Protein AF-A0AA35VDR8-F1 (afdb_monomer_lite)

pLDDT: mean 70.96, std 16.61, range [36.47, 96.12]

Radius of gyration: 23.83 Å; chains: 1; bounding box: 68×48×79 Å

Foldseek 3Di:
DQQADEDAPVVCVPADQNYKYKWAFADWDFDDDPNDGQWIWTWIAGLVRDIDIDIDGPVCCVPPVVPDDHLDMDIGGPDDDDDDPDQFDFDKAKFKFQDKDAWADPDPDQQAIWIWTWGQDLVRDIDIDIDGHPVRVVVNVVCVVCVLCNTDMDIDGRDGDDDDPPDPPDPPVRPHLPVVDDPPPRDPDSPVHPCSCVVVPPAFKDFDWDQDPCCVVVVPPRTHGPDIDRPPVVRVVVVVVSVVVVVVVVVVVPDDPDDDD

InterPro domains:
  IPR003871 Replication protein A 70 kDa DNA-binding subunit B/D, first OB fold domain [PF02721] (9-78)
  IPR012340 Nucleic acid-binding, OB-fold [G3DSA:2.40.50.140] (6-101)
  IPR012340 Nucleic acid-binding, OB-fold [SSF50249] (7-91)

Structure (mmCIF, N/CA/C/O backbone):
data_AF-A0AA35VDR8-F1
#
_entry.id   AF-A0AA35VDR8-F1
#
loop_
_atom_site.group_PDB
_atom_site.id
_atom_site.type_symbol
_atom_site.label_atom_id
_atom_site.label_alt_id
_atom_site.label_comp_id
_atom_site.label_asym_id
_atom_site.label_entity_id
_atom_site.label_seq_id
_atom_site.pdbx_PDB_ins_code
_atom_site.Cartn_x
_atom_site.Cartn_y
_atom_site.Cartn_z
_atom_site.occupancy
_atom_site.B_iso_or_equiv
_atom_site.auth_seq_id
_atom_site.auth_comp_id
_atom_site.auth_asym_id
_atom_site.auth_atom_id
_atom_site.pdbx_PDB_model_num
ATOM 1 N N . MET A 1 1 ? -13.193 -6.979 32.573 1.00 48.09 1 MET A N 1
ATOM 2 C CA . MET A 1 1 ? -14.158 -6.451 31.585 1.00 48.09 1 MET A CA 1
ATOM 3 C C . MET A 1 1 ? -14.799 -7.669 30.947 1.00 48.09 1 MET A C 1
ATOM 5 O O . MET A 1 1 ? -14.047 -8.512 30.483 1.00 48.09 1 MET A O 1
ATOM 9 N N . ASN A 1 2 ? -16.119 -7.844 31.037 1.00 50.97 2 ASN A N 1
ATOM 10 C CA . ASN A 1 2 ? -16.783 -8.968 30.372 1.00 50.97 2 ASN A CA 1
ATOM 11 C C . ASN A 1 2 ? -16.904 -8.573 28.897 1.00 50.97 2 ASN A C 1
ATOM 13 O O . ASN A 1 2 ? -17.804 -7.825 28.525 1.00 50.97 2 ASN A O 1
ATOM 17 N N . ILE A 1 3 ? -15.878 -8.901 28.117 1.00 57.50 3 ILE A N 1
ATOM 18 C CA . ILE A 1 3 ? -15.833 -8.599 26.690 1.00 57.50 3 ILE A CA 1
ATOM 19 C C . ILE A 1 3 ? -16.861 -9.551 26.067 1.00 57.50 3 ILE A C 1
ATOM 21 O O . ILE A 1 3 ? -16.741 -10.757 26.270 1.00 57.50 3 ILE A O 1
ATOM 25 N N . GLY A 1 4 ? -17.934 -9.032 25.455 1.00 66.75 4 GLY A N 1
ATOM 26 C CA . GLY A 1 4 ? -18.960 -9.895 24.855 1.00 66.75 4 GLY A CA 1
ATOM 27 C C . GLY A 1 4 ? -18.436 -10.602 23.605 1.00 66.75 4 GLY A C 1
ATOM 28 O O . GLY A 1 4 ? -17.232 -10.739 23.445 1.00 66.75 4 GLY A O 1
ATOM 29 N N . ASN A 1 5 ? -19.296 -11.110 22.725 1.00 83.19 5 ASN A N 1
ATOM 30 C CA . ASN A 1 5 ? -18.819 -11.976 21.640 1.00 83.19 5 ASN A CA 1
ATOM 31 C C . ASN A 1 5 ? -18.092 -11.191 20.529 1.00 83.19 5 ASN A C 1
ATOM 33 O O . ASN A 1 5 ? -18.407 -10.035 20.238 1.00 83.19 5 ASN A O 1
ATOM 37 N N . LYS A 1 6 ? -17.105 -11.838 19.903 1.00 85.94 6 LYS A N 1
ATOM 38 C CA . LYS A 1 6 ? -16.378 -11.303 18.747 1.00 85.94 6 LYS A CA 1
ATOM 39 C C . LYS A 1 6 ? -17.242 -11.378 17.486 1.00 85.94 6 LYS A C 1
ATOM 41 O O . LYS A 1 6 ? -17.928 -12.375 17.276 1.00 85.94 6 LYS A O 1
ATOM 46 N N . VAL A 1 7 ? -17.133 -10.366 16.630 1.00 88.94 7 VAL A N 1
ATOM 47 C CA . VAL A 1 7 ? -17.693 -10.325 15.272 1.00 88.94 7 VAL A CA 1
ATOM 48 C C . VAL A 1 7 ? -16.577 -10.012 14.272 1.00 88.94 7 VAL A C 1
ATOM 50 O O . VAL A 1 7 ? -15.664 -9.242 14.577 1.00 88.94 7 VAL A O 1
ATOM 53 N N . TYR A 1 8 ? -16.642 -10.634 13.096 1.00 86.44 8 TYR A N 1
ATOM 54 C CA . TYR A 1 8 ? -15.740 -10.391 11.967 1.00 86.44 8 TYR A CA 1
ATOM 55 C C . TYR A 1 8 ? -16.257 -9.250 11.084 1.00 86.44 8 TYR A C 1
ATOM 57 O O . TYR A 1 8 ? -17.455 -8.974 11.038 1.00 86.44 8 TYR A O 1
ATOM 65 N N . LEU A 1 9 ? -15.361 -8.568 10.377 1.00 83.69 9 LEU A N 1
ATOM 66 C CA . LEU A 1 9 ? -15.677 -7.400 9.555 1.00 83.69 9 LEU A CA 1
ATOM 67 C C . LEU A 1 9 ? -16.636 -7.724 8.399 1.00 83.69 9 LEU A C 1
ATOM 69 O O . LEU A 1 9 ? -17.424 -6.868 8.012 1.00 83.69 9 LEU A O 1
ATOM 73 N N . ASN A 1 10 ? -16.630 -8.951 7.878 1.00 84.94 10 ASN A N 1
ATOM 74 C CA . ASN A 1 10 ? -17.598 -9.408 6.870 1.00 84.94 10 ASN A CA 1
ATOM 75 C C . ASN A 1 10 ? -19.043 -9.513 7.399 1.00 84.94 10 ASN A C 1
ATOM 77 O O . ASN A 1 10 ? -19.976 -9.544 6.604 1.00 84.94 10 ASN A O 1
ATOM 81 N N . ASN A 1 11 ? -19.218 -9.537 8.722 1.00 84.94 11 ASN A N 1
ATOM 82 C CA . ASN A 1 11 ? -20.493 -9.610 9.435 1.00 84.94 11 ASN A CA 1
ATOM 83 C C . ASN A 1 11 ? -20.703 -8.365 10.319 1.00 84.94 11 ASN A C 1
ATOM 85 O O . ASN A 1 11 ? -21.379 -8.416 11.348 1.00 84.94 11 ASN A O 1
ATOM 89 N N . ILE A 1 12 ? -20.067 -7.240 9.968 1.00 81.38 12 ILE A N 1
ATOM 90 C CA . ILE A 1 12 ? -20.053 -6.023 10.792 1.00 81.38 12 ILE A CA 1
ATOM 91 C C . ILE A 1 12 ? -21.444 -5.395 10.968 1.00 81.38 12 ILE A C 1
ATOM 93 O O . ILE A 1 12 ? -21.673 -4.654 11.919 1.00 81.38 12 ILE A O 1
ATOM 97 N N . ASP A 1 13 ? -22.382 -5.700 10.078 1.00 81.12 13 ASP A N 1
ATOM 98 C CA . ASP A 1 13 ? -23.793 -5.324 10.169 1.00 81.12 13 ASP A CA 1
ATOM 99 C C . ASP A 1 13 ? -24.501 -5.939 11.388 1.00 81.12 13 ASP A C 1
ATOM 101 O O . ASP A 1 13 ? -25.483 -5.381 11.874 1.00 81.12 13 ASP A O 1
ATOM 105 N N . GLN A 1 14 ? -23.969 -7.037 11.928 1.00 79.62 14 GLN A N 1
ATOM 106 C CA . GLN A 1 14 ? -24.481 -7.707 13.124 1.00 79.62 14 GLN A CA 1
ATOM 107 C C . GLN A 1 14 ? -23.963 -7.086 14.430 1.00 79.62 14 GLN A C 1
ATOM 109 O O . GLN A 1 14 ? -24.320 -7.561 15.509 1.00 79.62 14 GLN A O 1
ATOM 114 N N . ILE A 1 15 ? -23.100 -6.061 14.374 1.00 78.38 15 ILE A N 1
ATOM 115 C CA . ILE A 1 15 ? -22.482 -5.512 15.583 1.00 78.38 15 ILE A CA 1
ATOM 116 C C . ILE A 1 15 ? -23.508 -4.816 16.485 1.00 78.38 15 ILE A C 1
ATOM 118 O O . ILE A 1 15 ? -24.208 -3.891 16.075 1.00 78.38 15 ILE A O 1
ATOM 122 N N . ASP A 1 16 ? -23.555 -5.234 17.749 1.00 77.75 16 ASP A N 1
ATOM 123 C CA . ASP A 1 16 ? -24.373 -4.609 18.788 1.00 77.75 16 ASP A CA 1
ATOM 124 C C . ASP A 1 16 ? -23.522 -4.084 19.957 1.00 77.75 16 ASP A C 1
ATOM 126 O O . ASP A 1 16 ? -22.290 -4.113 19.948 1.00 77.75 16 ASP A O 1
ATOM 130 N N . GLU A 1 17 ? -24.186 -3.565 20.992 1.00 70.06 17 GLU A N 1
ATOM 131 C CA . GLU A 1 17 ? -23.523 -2.952 22.142 1.00 70.06 17 GLU A CA 1
ATOM 132 C C . GLU A 1 17 ? -22.639 -3.882 22.986 1.00 70.06 17 GLU A C 1
ATOM 134 O O . GLU A 1 17 ? -21.812 -3.385 23.759 1.00 70.06 17 GLU A O 1
ATOM 139 N N . LYS A 1 18 ? -22.829 -5.197 22.883 1.00 78.00 18 LYS A N 1
ATOM 140 C CA . LYS A 1 18 ? -22.077 -6.225 23.607 1.00 78.00 18 LYS A CA 1
ATOM 141 C C . LYS A 1 18 ? -20.965 -6.824 22.751 1.00 78.00 18 LYS A C 1
ATOM 143 O O . LYS A 1 18 ? -20.117 -7.523 23.298 1.00 78.00 18 LYS A O 1
ATOM 148 N N . LEU A 1 19 ? -20.953 -6.564 21.449 1.00 82.19 19 LEU A N 1
ATOM 149 C CA . LEU A 1 19 ? -20.030 -7.182 20.509 1.00 82.19 19 LEU A CA 1
ATOM 150 C C . LEU A 1 19 ? -18.775 -6.330 20.284 1.00 82.19 19 LEU A C 1
ATOM 152 O O . LEU A 1 19 ? -18.766 -5.109 20.477 1.00 82.19 19 LEU A O 1
ATOM 156 N N . TYR A 1 20 ? -17.692 -6.991 19.885 1.00 84.38 20 TYR A N 1
ATOM 157 C CA . TYR A 1 20 ? -16.427 -6.339 19.557 1.00 84.38 20 TYR A CA 1
ATOM 158 C C . TYR A 1 20 ? -15.806 -6.908 18.286 1.00 84.38 20 TYR A C 1
ATOM 160 O O . TYR A 1 20 ? -16.074 -8.044 17.901 1.00 84.38 20 TYR A O 1
ATOM 168 N N . ILE A 1 21 ? -14.919 -6.127 17.676 1.00 86.19 21 ILE A N 1
ATOM 169 C CA . ILE A 1 21 ? -14.113 -6.540 16.526 1.00 86.19 21 ILE A CA 1
ATOM 170 C C . ILE A 1 21 ? -12.650 -6.511 16.953 1.00 86.19 21 ILE A C 1
ATOM 172 O O . ILE A 1 21 ? -12.204 -5.541 17.569 1.00 86.19 21 ILE A O 1
ATOM 176 N N . LYS A 1 22 ? -11.896 -7.562 16.633 1.00 86.19 22 LYS A N 1
ATOM 177 C CA . LYS A 1 22 ? -10.433 -7.565 16.747 1.00 86.19 22 LYS A CA 1
ATOM 178 C C . LYS A 1 22 ? -9.856 -7.247 15.372 1.00 86.19 22 LYS A C 1
ATOM 180 O O . LYS A 1 22 ? -10.155 -7.949 14.412 1.00 86.19 22 LYS A O 1
ATOM 185 N N . VAL A 1 23 ? -9.061 -6.187 15.285 1.00 86.69 23 VAL A N 1
ATOM 186 C CA . VAL A 1 23 ? -8.477 -5.711 14.024 1.00 86.69 23 VAL A CA 1
ATOM 187 C C . VAL A 1 23 ? -7.022 -5.318 14.206 1.00 86.69 23 VAL A C 1
ATOM 189 O O . VAL A 1 23 ? -6.644 -4.828 15.266 1.00 86.69 23 VAL A O 1
ATOM 192 N N . ARG A 1 24 ? -6.226 -5.452 13.151 1.00 87.56 24 ARG A N 1
ATOM 193 C CA . ARG A 1 24 ? -4.879 -4.890 13.051 1.00 87.56 24 ARG A CA 1
ATOM 194 C C . ARG A 1 24 ? -4.862 -3.692 12.113 1.00 87.56 24 ARG A C 1
ATOM 196 O O . ARG A 1 24 ? -5.550 -3.687 11.093 1.00 87.56 24 ARG A O 1
ATOM 203 N N . VAL A 1 25 ? -4.079 -2.673 12.457 1.00 86.19 25 VAL A N 1
ATOM 204 C CA . VAL A 1 25 ? -3.858 -1.502 11.599 1.00 86.19 25 VAL A CA 1
ATOM 205 C C . VAL A 1 25 ? -2.784 -1.842 10.568 1.00 86.19 25 VAL A C 1
ATOM 207 O O . VAL A 1 25 ? -1.612 -1.952 10.909 1.00 86.19 25 VAL A O 1
ATOM 210 N N . LEU A 1 26 ? -3.166 -1.981 9.300 1.00 82.69 26 LEU A N 1
ATOM 211 C CA . LEU A 1 26 ? -2.225 -2.250 8.204 1.00 82.69 26 LEU A CA 1
ATOM 212 C C . LEU A 1 26 ? -1.529 -0.984 7.709 1.00 82.69 26 LEU A C 1
ATOM 214 O O . LEU A 1 26 ? -0.358 -0.997 7.341 1.00 82.69 26 LEU A O 1
ATOM 218 N N . LYS A 1 27 ? -2.275 0.119 7.672 1.00 86.19 27 LYS A N 1
ATOM 219 C CA . LYS A 1 27 ? -1.782 1.416 7.218 1.00 86.19 27 LYS A CA 1
ATOM 220 C C . LYS A 1 27 ? -2.478 2.526 7.982 1.00 86.19 27 LYS A C 1
ATOM 222 O O . LYS A 1 27 ? -3.681 2.427 8.213 1.00 86.19 27 LYS A O 1
ATOM 227 N N . ILE A 1 28 ? -1.752 3.585 8.335 1.00 86.56 28 ILE A N 1
ATOM 228 C CA . ILE A 1 28 ? -2.281 4.781 8.993 1.00 86.56 28 ILE A CA 1
ATOM 229 C C . ILE A 1 28 ? -1.736 6.045 8.327 1.00 86.56 28 ILE A C 1
ATOM 231 O O . ILE A 1 28 ? -0.570 6.130 7.945 1.00 86.56 28 ILE A O 1
ATOM 235 N N . TRP A 1 29 ? -2.572 7.068 8.186 1.00 87.88 29 TRP A N 1
ATOM 236 C CA . TRP A 1 29 ? -2.130 8.378 7.717 1.00 87.88 29 TRP A CA 1
ATOM 237 C C . TRP A 1 29 ? -3.010 9.499 8.260 1.00 87.88 29 TRP A C 1
ATOM 239 O O . TRP A 1 29 ? -4.126 9.302 8.735 1.00 87.88 29 TRP A O 1
ATOM 249 N N . ASN A 1 30 ? -2.492 10.721 8.176 1.00 88.88 30 ASN A N 1
ATOM 250 C CA . ASN A 1 30 ? -3.244 11.923 8.504 1.00 88.88 30 ASN A CA 1
ATOM 251 C C . ASN A 1 30 ? -3.912 12.467 7.239 1.00 88.88 30 ASN A C 1
ATOM 253 O O . ASN A 1 30 ? -3.229 12.823 6.280 1.00 88.88 30 ASN A O 1
ATOM 257 N N . PHE A 1 31 ? -5.235 12.608 7.257 1.00 82.94 31 PHE A N 1
ATOM 258 C CA . PHE A 1 31 ? -5.942 13.393 6.252 1.00 82.94 31 PHE A CA 1
ATOM 259 C C . PHE A 1 31 ? -5.846 14.876 6.620 1.00 82.94 31 PHE A C 1
ATOM 261 O O . PHE A 1 31 ? -6.348 15.312 7.662 1.00 82.94 31 PHE A O 1
ATOM 268 N N . ILE A 1 32 ? -5.167 15.649 5.773 1.00 82.62 32 ILE A N 1
ATOM 269 C CA . ILE A 1 32 ? -4.867 17.063 6.005 1.00 82.62 32 ILE A CA 1
ATOM 270 C C . ILE A 1 32 ? -5.634 17.916 4.998 1.00 82.62 32 ILE A C 1
ATOM 272 O O . ILE A 1 32 ? -5.542 17.705 3.791 1.00 82.62 32 ILE A O 1
ATOM 276 N N . ARG A 1 33 ? -6.343 18.933 5.492 1.00 82.25 33 ARG A N 1
ATOM 277 C CA . ARG A 1 33 ? -6.997 19.960 4.674 1.00 82.25 33 ARG A CA 1
ATOM 278 C C . ARG A 1 33 ? -6.652 21.331 5.240 1.00 82.25 33 ARG A C 1
ATOM 280 O O . ARG A 1 33 ? -6.720 21.531 6.449 1.00 82.25 33 ARG A O 1
ATOM 287 N N . ASN A 1 34 ? -6.275 22.277 4.378 1.00 86.94 34 ASN A N 1
ATOM 288 C CA . ASN A 1 34 ? -5.895 23.643 4.773 1.00 86.94 34 ASN A CA 1
ATOM 289 C C . ASN A 1 34 ? -4.842 23.666 5.904 1.00 86.94 34 ASN A C 1
ATOM 291 O O . ASN A 1 34 ? -5.016 24.355 6.908 1.00 86.94 34 ASN A O 1
ATOM 295 N N . ASN A 1 35 ? -3.785 22.853 5.770 1.00 82.56 35 ASN A N 1
ATOM 296 C CA . ASN A 1 35 ? -2.710 22.669 6.760 1.00 82.56 35 ASN A CA 1
ATOM 297 C C . ASN A 1 35 ? -3.163 22.202 8.159 1.00 82.56 35 ASN A C 1
ATOM 299 O O . ASN A 1 35 ? -2.401 22.295 9.119 1.00 82.56 35 ASN A O 1
ATOM 303 N N . LYS A 1 36 ? -4.381 21.664 8.295 1.00 87.62 36 LYS A N 1
ATOM 304 C CA . LYS A 1 36 ? -4.893 21.086 9.542 1.00 87.62 36 LYS A CA 1
ATOM 305 C C . LYS A 1 36 ? -5.211 19.611 9.353 1.00 87.62 36 LYS A C 1
ATOM 307 O O . LYS A 1 36 ? -5.805 19.221 8.351 1.00 87.62 36 LYS A O 1
ATOM 312 N N . VAL A 1 37 ? -4.838 18.793 10.335 1.00 87.62 37 VAL A N 1
ATOM 313 C CA . VAL A 1 37 ? -5.210 17.374 10.355 1.00 87.62 37 VAL A CA 1
ATOM 314 C C . VAL A 1 37 ? -6.699 17.269 10.700 1.00 87.62 37 VAL A C 1
ATOM 316 O O . VAL A 1 37 ? -7.107 17.607 11.811 1.00 87.62 37 VAL A O 1
ATOM 319 N N . CYS A 1 38 ? -7.508 16.819 9.745 1.00 85.19 38 CYS A N 1
ATOM 320 C CA . CYS A 1 38 ? -8.956 16.665 9.889 1.00 85.19 38 CYS A CA 1
ATOM 321 C C . CYS A 1 38 ? -9.338 15.294 10.454 1.00 85.19 38 CYS A C 1
ATOM 323 O O . CYS A 1 38 ? -10.301 15.184 11.213 1.00 85.19 38 CYS A O 1
ATOM 325 N N . SER A 1 39 ? -8.576 14.259 10.109 1.00 85.44 39 SER A N 1
ATOM 326 C CA . SER A 1 39 ? -8.771 12.911 10.631 1.00 85.44 39 SER A CA 1
ATOM 327 C C . SER A 1 39 ? -7.497 12.079 10.545 1.00 85.44 39 SER A C 1
ATOM 329 O O . SER A 1 39 ? -6.614 12.360 9.735 1.00 85.44 39 SER A O 1
ATOM 331 N N . ILE A 1 40 ? -7.431 11.051 11.383 1.00 86.00 40 ILE A N 1
ATOM 332 C CA . ILE A 1 40 ? -6.519 9.921 11.227 1.00 86.00 40 ILE A CA 1
ATOM 333 C C . ILE A 1 40 ? -7.302 8.868 10.451 1.00 86.00 40 ILE A C 1
ATOM 335 O O . ILE A 1 40 ? -8.404 8.496 10.853 1.00 86.00 40 ILE A O 1
ATOM 339 N N . GLU A 1 41 ? -6.771 8.444 9.321 1.00 87.69 41 GLU A N 1
ATOM 340 C CA . GLU A 1 41 ? -7.354 7.409 8.479 1.00 87.69 41 GLU A CA 1
ATOM 341 C C . GLU A 1 41 ? -6.494 6.161 8.542 1.00 87.69 41 GLU A C 1
ATOM 343 O O . GLU A 1 41 ? -5.280 6.249 8.739 1.00 87.69 41 GLU A O 1
ATOM 348 N N . MET A 1 42 ? -7.136 5.007 8.419 1.00 88.50 42 MET A N 1
ATOM 349 C CA . MET A 1 42 ? -6.466 3.725 8.534 1.00 88.50 42 MET A CA 1
ATOM 350 C C . MET A 1 42 ? -7.132 2.651 7.685 1.00 88.50 42 MET A C 1
ATOM 352 O O . MET A 1 42 ? -8.334 2.710 7.420 1.00 88.50 42 MET A O 1
ATOM 356 N N . ILE A 1 43 ? -6.339 1.657 7.300 1.00 85.56 43 ILE A N 1
ATOM 357 C CA . ILE A 1 43 ? -6.823 0.384 6.769 1.00 85.56 43 ILE A CA 1
ATOM 358 C C . ILE A 1 43 ? -6.704 -0.635 7.894 1.00 85.56 43 ILE A C 1
ATOM 360 O O . ILE A 1 43 ? -5.618 -0.845 8.438 1.00 85.56 43 ILE A O 1
ATOM 364 N N . LEU A 1 44 ? -7.841 -1.211 8.263 1.00 85.94 44 LEU A N 1
ATOM 365 C CA . LEU A 1 44 ? -7.981 -2.232 9.290 1.00 85.94 44 LEU A CA 1
ATOM 366 C C . LEU A 1 44 ? -8.193 -3.584 8.633 1.00 85.94 44 LEU A C 1
ATOM 368 O O . LEU A 1 44 ? -8.841 -3.653 7.591 1.00 85.94 44 LEU A O 1
ATOM 372 N N . MET A 1 45 ? -7.710 -4.643 9.270 1.00 85.19 45 MET A N 1
ATOM 373 C CA . MET A 1 45 ? -7.976 -6.011 8.840 1.00 85.19 45 MET A CA 1
ATOM 374 C C . MET A 1 45 ? -8.262 -6.910 10.038 1.00 85.19 45 MET A C 1
ATOM 376 O O . MET A 1 45 ? -7.609 -6.777 11.075 1.00 85.19 45 MET A O 1
ATOM 380 N N . ASP A 1 46 ? -9.261 -7.779 9.913 1.00 85.56 46 ASP A N 1
ATOM 381 C CA . ASP A 1 46 ? -9.577 -8.802 10.911 1.00 85.56 46 ASP A CA 1
ATOM 382 C C . ASP A 1 46 ? -8.858 -10.123 10.624 1.00 85.56 46 ASP A C 1
ATOM 384 O O . ASP A 1 46 ? -8.203 -10.272 9.601 1.00 85.56 46 ASP A O 1
ATOM 388 N N . GLU A 1 47 ? -9.016 -11.102 11.514 1.00 81.38 47 GLU A N 1
ATOM 389 C CA . GLU A 1 47 ? -8.380 -12.426 11.422 1.00 81.38 47 GLU A CA 1
ATOM 390 C C . GLU A 1 47 ? -8.821 -13.267 10.205 1.00 81.38 47 GLU A C 1
ATOM 392 O O . GLU A 1 47 ? -8.125 -14.213 9.848 1.00 81.38 47 GLU A O 1
ATOM 397 N N . GLU A 1 48 ? -9.921 -12.906 9.533 1.00 79.69 48 GLU A N 1
ATOM 398 C CA . GLU A 1 48 ? -10.369 -13.545 8.285 1.00 79.69 48 GLU A CA 1
ATOM 399 C C . GLU A 1 48 ? -9.776 -12.875 7.032 1.00 79.69 48 GLU A C 1
ATOM 401 O O . GLU A 1 48 ? -10.024 -13.315 5.910 1.00 79.69 48 GLU A O 1
ATOM 406 N N . GLY A 1 49 ? -8.969 -11.823 7.204 1.00 73.88 49 GLY A N 1
ATOM 407 C CA . GLY A 1 49 ? -8.361 -11.069 6.110 1.00 73.88 49 GLY A CA 1
ATOM 408 C C . GLY A 1 49 ? -9.292 -10.025 5.493 1.00 73.88 49 GLY A C 1
ATOM 409 O O . GLY A 1 49 ? -8.925 -9.389 4.501 1.00 73.88 49 GLY A O 1
ATOM 410 N N . THR A 1 50 ? -10.475 -9.806 6.072 1.00 79.44 50 THR A N 1
ATOM 411 C CA . THR A 1 50 ? -11.414 -8.790 5.596 1.00 79.44 50 THR A CA 1
ATOM 412 C C . THR A 1 50 ? -10.858 -7.410 5.923 1.00 79.44 50 THR A C 1
ATOM 414 O O . THR A 1 50 ? -10.499 -7.138 7.066 1.00 79.44 50 THR A O 1
ATOM 417 N N . GLN A 1 51 ? -10.787 -6.521 4.929 1.00 82.88 51 GLN A N 1
ATOM 418 C CA . GLN A 1 51 ? -10.222 -5.179 5.086 1.00 82.88 51 GLN A CA 1
ATOM 419 C C . GLN A 1 51 ? -11.300 -4.098 5.090 1.00 82.88 51 GLN A C 1
ATOM 421 O O . GLN A 1 51 ? -12.184 -4.099 4.237 1.00 82.88 51 GLN A O 1
ATOM 426 N N . TYR A 1 52 ? -11.189 -3.130 6.000 1.00 83.50 52 TYR A N 1
ATOM 427 C CA . TYR A 1 52 ? -12.058 -1.952 6.054 1.00 83.50 52 TYR A CA 1
ATOM 428 C C . TYR A 1 52 ? -11.240 -0.667 6.157 1.00 83.50 52 TYR A C 1
ATOM 430 O O . TYR A 1 52 ? -10.249 -0.585 6.884 1.00 83.50 52 TYR A O 1
ATOM 438 N N . HIS A 1 53 ? -11.702 0.381 5.474 1.00 83.81 53 HIS A N 1
ATOM 439 C CA . HIS A 1 53 ? -11.243 1.739 5.750 1.00 83.81 53 HIS A CA 1
ATOM 440 C C . HIS A 1 53 ? -11.928 2.260 7.012 1.00 83.81 53 HIS A C 1
ATOM 442 O O . HIS A 1 53 ? -13.145 2.147 7.162 1.00 83.81 53 HIS A O 1
ATOM 448 N N . ALA A 1 54 ? -11.152 2.853 7.912 1.00 86.25 54 ALA A N 1
ATOM 449 C CA . ALA A 1 54 ? -11.666 3.482 9.116 1.00 86.25 54 ALA A CA 1
ATOM 450 C C . ALA A 1 54 ? -11.082 4.879 9.310 1.00 86.25 54 ALA A C 1
ATOM 452 O O . ALA A 1 54 ? -9.999 5.224 8.828 1.00 86.25 54 ALA A O 1
ATOM 453 N N . ARG A 1 55 ? -11.827 5.706 10.046 1.00 85.50 55 ARG A N 1
ATOM 454 C CA . ARG A 1 55 ? -11.477 7.101 10.286 1.00 85.50 55 ARG A CA 1
ATOM 455 C C . ARG A 1 55 ? -11.747 7.493 11.731 1.00 85.50 55 ARG A C 1
ATOM 457 O O . ARG A 1 55 ? -12.848 7.320 12.243 1.00 85.50 55 ARG A O 1
ATOM 464 N N . VAL A 1 56 ? -10.761 8.135 12.348 1.00 86.38 56 VAL A N 1
ATOM 465 C CA . VAL A 1 56 ? -10.909 8.858 13.612 1.00 86.38 56 VAL A CA 1
ATOM 466 C C . VAL A 1 56 ? -10.882 10.348 13.308 1.00 86.38 56 VAL A C 1
ATOM 468 O O . VAL A 1 56 ? -9.866 10.884 12.867 1.00 86.38 56 VAL A O 1
ATOM 471 N N . PHE A 1 57 ? -12.001 11.034 13.519 1.00 83.81 57 PHE A N 1
ATOM 472 C CA . PHE A 1 57 ? -12.078 12.480 13.314 1.00 83.81 57 PHE A CA 1
ATOM 473 C C . PHE A 1 57 ? -11.337 13.263 14.405 1.00 83.81 57 PHE A C 1
ATOM 475 O O . PHE A 1 57 ? -11.153 12.782 15.526 1.00 83.81 57 PHE A O 1
ATOM 482 N N . ASN A 1 58 ? -10.928 14.490 14.075 1.00 81.75 58 ASN A N 1
ATOM 483 C CA . ASN A 1 58 ? -10.137 15.351 14.953 1.00 81.75 58 ASN A CA 1
ATOM 484 C C . ASN A 1 58 ? -10.749 15.608 16.338 1.00 81.75 58 ASN A C 1
ATOM 486 O O . ASN A 1 58 ? -9.992 15.761 17.297 1.00 81.75 58 ASN A O 1
ATOM 490 N N . GLN A 1 59 ? -12.080 15.576 16.478 1.00 84.81 59 GLN A N 1
ATOM 491 C CA . GLN A 1 59 ? -12.754 15.721 17.775 1.00 84.81 59 GLN A CA 1
ATOM 492 C C . GLN A 1 59 ? -12.346 14.624 18.771 1.00 84.81 59 GLN A C 1
ATOM 494 O O . GLN A 1 59 ? -12.406 14.836 19.976 1.00 84.81 59 GLN A O 1
ATOM 499 N N . ASN A 1 60 ? -11.884 13.470 18.279 1.00 78.94 60 ASN A N 1
ATOM 500 C CA . ASN A 1 60 ? -11.490 12.324 19.094 1.00 78.94 60 ASN A CA 1
ATOM 501 C C . ASN A 1 60 ? -9.962 12.158 19.230 1.00 78.94 60 ASN A C 1
ATOM 503 O O . ASN A 1 60 ? -9.492 11.149 19.759 1.00 78.94 60 ASN A O 1
ATOM 507 N N . PHE A 1 61 ? -9.155 13.122 18.769 1.00 82.94 61 PHE A N 1
ATOM 508 C CA . PHE A 1 61 ? -7.690 12.994 18.789 1.00 82.94 61 PHE A CA 1
ATOM 509 C C . PHE A 1 61 ? -7.094 12.933 20.187 1.00 82.94 61 PHE A C 1
ATOM 511 O O . PHE A 1 61 ? -6.175 12.144 20.398 1.00 82.94 61 PHE A O 1
ATOM 518 N N . SER A 1 62 ? -7.612 13.718 21.134 1.00 79.62 62 SER A N 1
ATOM 519 C CA . SER A 1 62 ? -7.148 13.683 22.528 1.00 79.62 62 SER A CA 1
ATOM 520 C C . SER A 1 62 ? -7.211 12.268 23.106 1.00 79.62 62 SER A C 1
ATOM 522 O O . SER A 1 62 ? -6.329 11.868 23.861 1.00 79.62 62 SER A O 1
ATOM 524 N N . ARG A 1 63 ? -8.215 11.492 22.687 1.00 77.38 63 ARG A N 1
ATOM 525 C CA . ARG A 1 63 ? -8.458 10.135 23.163 1.00 77.38 63 ARG A CA 1
ATOM 526 C C . ARG A 1 63 ? -7.623 9.076 22.446 1.00 77.38 63 ARG A C 1
ATOM 528 O O . ARG A 1 63 ? -7.067 8.218 23.115 1.00 77.38 63 ARG A O 1
ATOM 535 N N . PHE A 1 64 ? -7.542 9.107 21.114 1.00 80.31 64 PHE A N 1
ATOM 536 C CA . PHE A 1 64 ? -7.018 7.959 20.352 1.00 80.31 64 PHE A CA 1
ATOM 537 C C . PHE A 1 64 ? -5.685 8.195 19.642 1.00 80.31 64 PHE A C 1
ATOM 539 O O . PHE A 1 64 ? -5.002 7.233 19.305 1.00 80.31 64 PHE A O 1
ATOM 546 N N . ARG A 1 65 ? -5.279 9.449 19.406 1.00 80.25 65 ARG A N 1
ATOM 547 C CA . ARG A 1 65 ? -4.157 9.756 18.498 1.00 80.25 65 ARG A CA 1
ATOM 548 C C . ARG A 1 65 ? -2.832 9.112 18.903 1.00 80.25 65 ARG A C 1
ATOM 550 O O . ARG A 1 65 ? -2.059 8.740 18.034 1.00 80.25 65 ARG A O 1
ATOM 557 N N . HIS A 1 66 ? -2.564 9.019 20.199 1.00 84.19 66 HIS A N 1
ATOM 558 C CA . HIS A 1 66 ? -1.323 8.459 20.736 1.00 84.19 66 HIS A CA 1
ATOM 559 C C . HIS A 1 66 ? -1.367 6.928 20.885 1.00 84.19 66 HIS A C 1
ATOM 561 O O . HIS A 1 66 ? -0.326 6.310 21.092 1.00 84.19 66 HIS A O 1
ATOM 567 N N . LEU A 1 67 ? -2.558 6.327 20.798 1.00 83.38 67 LEU A N 1
ATOM 568 C CA . LEU A 1 67 ? -2.767 4.890 20.981 1.00 83.38 67 LEU A CA 1
ATOM 569 C C . LEU A 1 67 ? -2.635 4.116 19.672 1.00 83.38 67 LEU A C 1
ATOM 571 O O . LEU A 1 67 ? -2.236 2.958 19.703 1.00 83.38 67 LEU A O 1
ATOM 575 N N . LEU A 1 68 ? -2.983 4.747 18.549 1.00 86.00 68 LEU A N 1
ATOM 576 C CA . LEU A 1 68 ? -3.063 4.117 17.234 1.00 86.00 68 LEU A CA 1
ATOM 577 C C . LEU A 1 68 ? -1.705 4.115 16.532 1.00 86.00 68 LEU A C 1
ATOM 579 O O . LEU A 1 68 ? -1.101 5.172 16.338 1.00 86.00 68 LEU A O 1
ATOM 583 N N . LYS A 1 69 ? -1.252 2.933 16.125 1.00 85.75 69 LYS A N 1
ATOM 584 C CA . LYS A 1 69 ? 0.017 2.704 15.432 1.00 85.75 69 LYS A CA 1
ATOM 585 C C . LYS A 1 69 ? -0.189 1.682 14.317 1.00 85.75 69 LYS A C 1
ATOM 587 O O . LYS A 1 69 ? -1.056 0.821 14.438 1.00 85.75 69 LYS A O 1
ATOM 592 N N . GLU A 1 70 ? 0.589 1.806 13.241 1.00 84.94 70 GLU A N 1
ATOM 593 C CA . GLU A 1 70 ? 0.700 0.734 12.239 1.00 84.94 70 GLU A CA 1
ATOM 594 C C . GLU A 1 70 ? 1.196 -0.549 12.909 1.00 84.94 70 GLU A C 1
ATOM 596 O O . GLU A 1 70 ? 1.918 -0.485 13.903 1.00 84.94 70 GLU A O 1
ATOM 601 N N . ASP A 1 71 ? 0.769 -1.689 12.371 1.00 82.00 71 ASP A N 1
ATOM 602 C CA . ASP A 1 71 ? 1.100 -3.048 12.808 1.00 82.00 71 ASP A CA 1
ATOM 603 C C . ASP A 1 71 ? 0.562 -3.492 14.175 1.00 82.00 71 ASP A C 1
ATOM 605 O O . ASP A 1 71 ? 0.649 -4.670 14.519 1.00 82.00 71 ASP A O 1
ATOM 609 N N . GLU A 1 72 ? -0.081 -2.603 14.922 1.00 83.31 72 GLU A N 1
ATOM 610 C CA . GLU A 1 72 ? -0.686 -2.938 16.208 1.00 83.31 72 GLU A CA 1
ATOM 611 C C . GLU A 1 72 ? -2.127 -3.441 16.060 1.00 83.31 72 GLU A C 1
ATOM 613 O O . GLU A 1 72 ? -2.868 -3.063 15.141 1.00 83.31 72 GLU A O 1
ATOM 618 N N . SER A 1 73 ? -2.529 -4.299 17.001 1.00 86.19 73 SER A N 1
ATOM 619 C CA . SER A 1 73 ? -3.873 -4.879 17.059 1.00 86.19 73 SER A CA 1
ATOM 620 C C . SER A 1 73 ? -4.729 -4.230 18.140 1.00 86.19 73 SER A C 1
ATOM 622 O O . SER A 1 73 ? -4.265 -3.929 19.239 1.00 86.19 73 SER A O 1
ATOM 624 N N . TYR A 1 74 ? -6.012 -4.046 17.840 1.00 85.75 74 TYR A N 1
ATOM 625 C CA . TYR A 1 74 ? -6.962 -3.334 18.679 1.00 85.75 74 TYR A CA 1
ATOM 626 C C . TYR A 1 74 ? -8.292 -4.071 18.767 1.00 85.75 74 TYR A C 1
ATOM 628 O O . TYR A 1 74 ? -8.777 -4.664 17.803 1.00 85.75 74 TYR A O 1
ATOM 636 N N . ILE A 1 75 ? -8.912 -3.961 19.940 1.00 85.62 75 ILE A N 1
ATOM 637 C CA . ILE A 1 75 ? -10.315 -4.303 20.148 1.00 85.62 75 ILE A CA 1
ATOM 638 C C . ILE A 1 75 ? -11.138 -3.037 19.900 1.00 85.62 75 ILE A C 1
ATOM 640 O O . ILE A 1 75 ? -11.018 -2.050 20.629 1.00 85.62 75 ILE A O 1
ATOM 644 N N . VAL A 1 76 ? -11.971 -3.068 18.865 1.00 84.75 76 VAL A N 1
ATOM 645 C CA . VAL A 1 76 ? -12.894 -1.991 18.506 1.00 84.75 76 VAL A CA 1
ATOM 646 C C . VAL A 1 76 ? -14.280 -2.345 19.020 1.00 84.75 76 VAL A C 1
ATOM 648 O O . VAL A 1 76 ? -14.813 -3.416 18.738 1.00 84.75 76 VAL A O 1
ATOM 651 N N . ILE A 1 77 ? -14.866 -1.426 19.781 1.00 83.12 77 ILE A N 1
ATOM 652 C CA . ILE A 1 77 ? -16.191 -1.574 20.384 1.00 83.12 77 ILE A CA 1
ATOM 653 C C . ILE A 1 77 ? -17.025 -0.373 19.954 1.00 83.12 77 ILE A C 1
ATOM 655 O O . ILE A 1 77 ? -16.536 0.759 20.007 1.00 83.12 77 ILE A O 1
ATOM 659 N N . LYS A 1 78 ? -18.278 -0.618 19.553 1.00 78.50 78 LYS A N 1
ATOM 660 C CA . LYS A 1 78 ? -19.236 0.414 19.120 1.00 78.50 78 LYS A CA 1
ATOM 661 C C . LYS A 1 78 ? -18.685 1.335 18.005 1.00 78.50 78 LYS A C 1
ATOM 663 O O . LYS A 1 78 ? -18.660 2.557 18.185 1.00 78.50 78 LYS A O 1
ATOM 668 N N . PRO A 1 79 ? -18.216 0.789 16.863 1.00 81.19 79 PRO A N 1
ATOM 669 C CA . PRO A 1 79 ? -17.836 1.617 15.724 1.00 81.19 79 PRO A CA 1
ATOM 670 C C . PRO A 1 79 ? -19.068 2.306 15.121 1.00 81.19 79 PRO A C 1
ATOM 672 O O . PRO A 1 79 ? -20.168 1.758 15.123 1.00 81.19 79 PRO A O 1
ATOM 675 N N . ASN A 1 80 ? -18.878 3.504 14.569 1.00 79.62 80 ASN A N 1
ATOM 676 C CA . ASN A 1 80 ? -19.874 4.110 13.690 1.00 79.62 80 ASN A CA 1
ATOM 677 C C . ASN A 1 80 ? -19.622 3.607 12.264 1.00 79.62 80 ASN A C 1
ATOM 679 O O . ASN A 1 80 ? -18.524 3.800 11.735 1.00 79.62 80 ASN A O 1
ATOM 683 N N . ILE A 1 81 ? -20.618 2.949 11.675 1.00 75.12 81 ILE A N 1
ATOM 684 C CA . ILE A 1 81 ? -20.534 2.354 10.342 1.00 75.12 81 ILE A CA 1
ATOM 685 C C . ILE A 1 81 ? -21.263 3.264 9.359 1.00 75.12 81 ILE A C 1
ATOM 687 O O . ILE A 1 81 ? -22.414 3.637 9.573 1.00 75.12 81 ILE A O 1
ATOM 691 N N . ALA A 1 82 ? -20.596 3.591 8.258 1.00 66.75 82 ALA A N 1
ATOM 692 C CA . ALA A 1 82 ? -21.183 4.344 7.162 1.00 66.75 82 ALA A CA 1
ATOM 693 C C . ALA A 1 82 ? -20.934 3.616 5.841 1.00 66.75 82 ALA A C 1
ATOM 695 O O . ALA A 1 82 ? -19.820 3.161 5.577 1.00 66.75 82 ALA A O 1
ATOM 696 N N . VAL A 1 83 ? -21.965 3.546 4.996 1.00 65.19 83 VAL A N 1
ATOM 697 C CA . VAL A 1 83 ? -21.818 3.066 3.619 1.00 65.19 83 VAL A CA 1
ATOM 698 C C . VAL A 1 83 ? -21.038 4.109 2.827 1.00 65.19 83 VAL A C 1
ATOM 700 O O . VAL A 1 83 ? -21.416 5.281 2.766 1.00 65.19 83 VAL A O 1
ATOM 703 N N . VAL A 1 84 ? -19.938 3.689 2.207 1.00 56.47 84 VAL A N 1
ATOM 704 C CA . VAL A 1 84 ? -19.140 4.559 1.343 1.00 56.47 84 VAL A CA 1
ATOM 705 C C . VAL A 1 84 ? -19.787 4.605 -0.040 1.00 56.47 84 VAL A C 1
ATOM 707 O O . VAL A 1 84 ? -19.637 3.685 -0.833 1.00 56.47 84 VAL A O 1
ATOM 710 N N . THR A 1 85 ? -20.492 5.692 -0.356 1.00 48.69 85 THR A N 1
ATOM 711 C CA . THR A 1 85 ? -21.155 5.865 -1.664 1.00 48.69 85 THR A CA 1
ATOM 712 C C . THR A 1 85 ? -20.208 6.328 -2.778 1.00 48.69 85 THR A C 1
ATOM 714 O O . THR A 1 85 ? -20.557 6.239 -3.948 1.00 48.69 85 THR A O 1
ATOM 717 N N . ASN A 1 86 ? -19.005 6.813 -2.434 1.00 49.38 86 ASN A N 1
ATOM 718 C CA . ASN A 1 86 ? -18.092 7.491 -3.368 1.00 49.38 86 ASN A CA 1
ATOM 719 C C . ASN A 1 86 ? -16.758 6.746 -3.587 1.00 49.38 86 ASN A C 1
ATOM 721 O O . ASN A 1 86 ? -15.695 7.364 -3.567 1.00 49.38 86 ASN A O 1
ATOM 725 N N . GLY A 1 87 ? -16.803 5.428 -3.802 1.00 44.34 87 GLY A N 1
ATOM 726 C CA . GLY A 1 87 ? -15.746 4.707 -4.530 1.00 44.34 87 GLY A CA 1
ATOM 727 C C . GLY A 1 87 ? -14.347 4.659 -3.902 1.00 44.34 87 GLY A C 1
ATOM 728 O O . GLY A 1 87 ? -13.372 4.486 -4.627 1.00 44.34 87 GLY A O 1
ATOM 729 N N . PHE A 1 88 ? -14.202 4.798 -2.580 1.00 52.62 88 PHE A N 1
ATOM 730 C CA . PHE A 1 88 ? -12.912 4.550 -1.924 1.00 52.62 88 PHE A CA 1
ATOM 731 C C . PHE A 1 88 ? -12.674 3.043 -1.783 1.00 52.62 88 PHE A C 1
ATOM 733 O O . PHE A 1 88 ? -12.819 2.486 -0.699 1.00 52.62 88 PHE A O 1
ATOM 740 N N . SER A 1 89 ? -12.322 2.380 -2.884 1.00 59.38 89 SER A N 1
ATOM 741 C CA . SER A 1 89 ? -11.763 1.030 -2.844 1.00 59.38 89 SER A CA 1
ATOM 742 C C . SER A 1 89 ? -10.242 1.124 -2.871 1.00 59.38 89 SER A C 1
ATOM 744 O O . SER A 1 89 ? -9.659 1.656 -3.823 1.00 59.38 89 SER A O 1
ATOM 746 N N . TYR A 1 90 ? -9.611 0.609 -1.823 1.00 70.12 90 TYR A N 1
ATOM 747 C CA . TYR A 1 90 ? -8.195 0.283 -1.863 1.00 70.12 90 TYR A CA 1
ATOM 748 C C . TYR A 1 90 ? -8.056 -1.087 -2.515 1.00 70.12 90 TYR A C 1
ATOM 750 O O . TYR A 1 90 ? -8.802 -2.001 -2.175 1.00 70.12 90 TYR A O 1
ATOM 758 N N . THR A 1 91 ? -7.136 -1.218 -3.462 1.00 71.38 91 THR A N 1
ATOM 759 C CA . THR A 1 91 ? -6.806 -2.516 -4.054 1.00 71.38 91 THR A CA 1
ATOM 760 C C . THR A 1 91 ? -5.309 -2.712 -4.037 1.00 71.38 91 THR A C 1
ATOM 762 O O . THR A 1 91 ? -4.559 -1.740 -4.125 1.00 71.38 91 THR A O 1
ATOM 765 N N . ASP A 1 92 ? -4.885 -3.963 -3.987 1.00 75.69 92 ASP A N 1
ATOM 766 C CA . ASP A 1 92 ? -3.514 -4.330 -4.299 1.00 75.69 92 ASP A CA 1
ATOM 767 C C . ASP A 1 92 ? -3.398 -4.544 -5.814 1.00 75.69 92 ASP A C 1
ATOM 769 O O . ASP A 1 92 ? -4.349 -4.989 -6.466 1.00 75.69 92 ASP A O 1
ATOM 773 N N . VAL A 1 93 ? -2.252 -4.179 -6.385 1.00 73.62 93 VAL A N 1
ATOM 774 C CA . VAL A 1 93 ? -1.955 -4.324 -7.813 1.00 73.62 93 VAL A CA 1
ATOM 775 C C . VAL A 1 93 ? -0.588 -4.961 -7.978 1.00 73.62 93 VAL A C 1
ATOM 777 O O . VAL A 1 93 ? 0.380 -4.550 -7.341 1.00 73.62 93 VAL A O 1
ATOM 780 N N . ILE A 1 94 ? -0.503 -5.916 -8.897 1.00 78.75 94 ILE A N 1
ATOM 781 C CA . ILE A 1 94 ? 0.753 -6.403 -9.455 1.00 78.75 94 ILE A CA 1
ATOM 782 C C . ILE A 1 94 ? 0.794 -6.080 -10.949 1.00 78.75 94 ILE A C 1
ATOM 784 O O . ILE A 1 94 ? -0.211 -6.216 -11.649 1.00 78.75 94 ILE A O 1
ATOM 788 N N . GLY A 1 95 ? 1.944 -5.635 -11.444 1.00 76.94 95 GLY A N 1
ATOM 789 C CA . GLY A 1 95 ? 2.125 -5.406 -12.873 1.00 76.94 95 GLY A CA 1
ATOM 790 C C . GLY A 1 95 ? 3.567 -5.112 -13.254 1.00 76.94 95 GLY A C 1
ATOM 791 O O . GLY A 1 95 ? 4.364 -4.665 -12.430 1.00 76.94 95 GLY A O 1
ATOM 792 N N . GLN A 1 96 ? 3.897 -5.362 -14.516 1.00 80.25 96 GLN A N 1
ATOM 793 C CA . GLN A 1 96 ? 5.186 -4.991 -15.090 1.00 80.25 96 GLN A CA 1
ATOM 794 C C . GLN A 1 96 ? 5.201 -3.494 -15.393 1.00 80.25 96 GLN A C 1
ATOM 796 O O . GLN A 1 96 ? 4.277 -2.988 -16.026 1.00 80.25 96 GLN A O 1
ATOM 801 N N . ILE A 1 97 ? 6.251 -2.783 -14.994 1.00 85.38 97 ILE A N 1
ATOM 802 C CA . ILE A 1 97 ? 6.483 -1.403 -15.420 1.00 85.38 97 ILE A CA 1
ATOM 803 C C . ILE A 1 97 ? 6.890 -1.433 -16.896 1.00 85.38 97 ILE A C 1
ATOM 805 O O . ILE A 1 97 ? 7.975 -1.895 -17.231 1.00 85.38 97 ILE A O 1
ATOM 809 N N . VAL A 1 98 ? 6.015 -0.942 -17.775 1.00 82.19 98 VAL A N 1
ATOM 810 C CA . VAL A 1 98 ? 6.256 -0.895 -19.233 1.00 82.19 98 VAL A CA 1
ATOM 811 C C . VAL A 1 98 ? 6.637 0.497 -19.730 1.00 82.19 98 VAL A C 1
ATOM 813 O O . VAL A 1 98 ? 7.157 0.655 -20.828 1.00 82.19 98 VAL A O 1
ATOM 816 N N . SER A 1 99 ? 6.375 1.535 -18.936 1.00 83.88 99 SER A N 1
ATOM 817 C CA . SER A 1 99 ? 6.901 2.879 -19.180 1.00 83.88 99 SER A CA 1
ATOM 818 C C . SER A 1 99 ? 6.883 3.711 -17.906 1.00 83.88 99 SER A C 1
ATOM 820 O O . SER A 1 99 ? 6.054 3.503 -17.016 1.00 83.88 99 SER A O 1
ATOM 822 N N . PHE A 1 100 ? 7.776 4.694 -17.839 1.00 88.75 100 PHE A N 1
ATOM 823 C CA . PHE A 1 100 ? 7.797 5.695 -16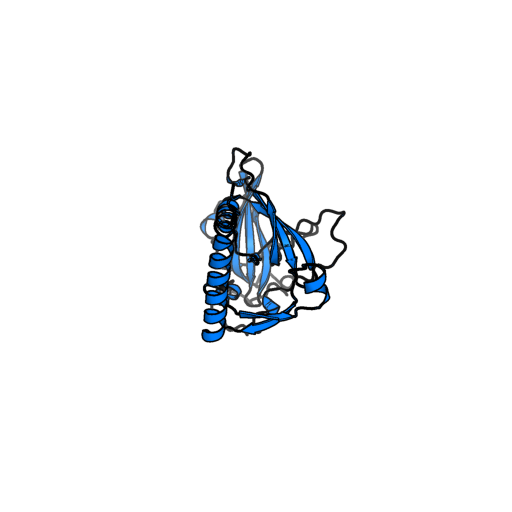.784 1.00 88.75 100 PHE A CA 1
ATOM 824 C C . PHE A 1 100 ? 8.193 7.062 -17.338 1.00 88.75 100 PHE A C 1
ATOM 826 O O . PHE A 1 100 ? 8.779 7.175 -18.412 1.00 88.75 100 PHE A O 1
ATOM 833 N N . ARG A 1 101 ? 7.841 8.120 -16.609 1.00 86.25 101 ARG A N 1
ATOM 834 C CA . ARG A 1 101 ? 8.334 9.478 -16.872 1.00 86.25 101 ARG A CA 1
ATOM 835 C C . ARG A 1 101 ? 9.453 9.832 -15.896 1.00 86.25 101 ARG A C 1
ATOM 837 O O . ARG A 1 101 ? 9.459 9.277 -14.799 1.00 86.25 101 ARG A O 1
ATOM 844 N N . PRO A 1 102 ? 10.347 10.774 -16.242 1.00 89.31 102 PRO A N 1
ATOM 845 C CA . PRO A 1 102 ? 11.290 11.327 -15.281 1.00 89.31 102 PRO A CA 1
ATOM 846 C C . PRO A 1 102 ? 10.579 11.844 -14.029 1.00 89.31 102 PRO A C 1
ATOM 848 O O . PRO A 1 102 ? 9.427 12.286 -14.085 1.00 89.31 102 PRO A O 1
ATOM 851 N N . LEU A 1 103 ? 11.283 11.779 -12.904 1.00 92.62 103 LEU A N 1
ATOM 852 C CA . LEU A 1 103 ? 10.824 12.315 -11.633 1.00 92.62 103 LEU A CA 1
ATOM 853 C C . LEU A 1 103 ? 10.491 13.814 -11.752 1.00 92.62 103 LEU A C 1
ATOM 855 O O . LEU A 1 103 ? 11.336 14.614 -12.144 1.00 92.62 103 LEU A O 1
ATOM 859 N N . GLU A 1 104 ? 9.276 14.201 -11.361 1.00 94.19 104 GLU A N 1
ATOM 860 C CA . GLU A 1 104 ? 8.822 15.591 -11.369 1.00 94.19 104 GLU A CA 1
ATOM 861 C C . GLU A 1 104 ? 9.061 16.256 -10.004 1.00 94.19 104 GLU A C 1
ATOM 863 O O . GLU A 1 104 ? 8.410 15.918 -9.009 1.00 94.19 104 GLU A O 1
ATOM 868 N N . THR A 1 105 ? 9.965 17.240 -9.968 1.00 96.12 105 THR A N 1
ATOM 869 C CA . THR A 1 105 ? 10.374 17.961 -8.744 1.00 96.12 105 THR A CA 1
ATOM 870 C C . THR A 1 105 ? 10.134 19.470 -8.807 1.00 96.12 105 THR A C 1
ATOM 872 O O . THR A 1 105 ? 10.723 20.222 -8.036 1.00 96.12 105 THR A O 1
ATOM 875 N N . SER A 1 106 ? 9.306 19.950 -9.739 1.00 94.00 106 SER A N 1
ATOM 876 C CA . SER A 1 106 ? 9.045 21.389 -9.910 1.00 94.00 106 SER A CA 1
ATOM 877 C C . SER A 1 106 ? 8.297 22.029 -8.734 1.00 94.00 106 SER A C 1
ATOM 879 O O . SER A 1 106 ? 8.360 23.243 -8.538 1.00 94.00 106 SER A O 1
ATOM 881 N N . ASN A 1 107 ? 7.577 21.239 -7.932 1.00 92.38 107 ASN A N 1
ATOM 882 C CA . ASN A 1 107 ? 6.909 21.749 -6.740 1.00 92.38 107 ASN A CA 1
ATOM 883 C C . ASN A 1 107 ? 7.937 22.043 -5.633 1.00 92.38 107 ASN A C 1
ATOM 885 O O . ASN A 1 107 ? 8.766 21.194 -5.366 1.00 92.38 107 ASN A O 1
ATOM 889 N N . PRO A 1 108 ? 7.864 23.156 -4.887 1.00 92.56 108 PRO A N 1
ATOM 890 C CA . PRO A 1 108 ? 8.783 23.373 -3.764 1.00 92.56 108 PRO A CA 1
ATOM 891 C C . PRO A 1 108 ? 8.567 22.395 -2.591 1.00 92.56 108 PRO A C 1
ATOM 893 O O . PRO A 1 108 ? 9.404 22.298 -1.697 1.00 92.56 108 PRO A O 1
ATOM 896 N N . VAL A 1 109 ? 7.429 21.691 -2.548 1.00 86.81 109 VAL A N 1
ATOM 897 C CA . VAL A 1 109 ? 7.088 20.741 -1.485 1.00 86.81 109 VAL A CA 1
ATOM 898 C C . VAL A 1 109 ? 7.393 19.313 -1.939 1.00 86.81 109 VAL A C 1
ATOM 900 O O . VAL A 1 109 ? 6.652 18.748 -2.742 1.00 86.81 109 VAL A O 1
ATOM 903 N N . ALA A 1 110 ? 8.406 18.684 -1.334 1.00 87.50 110 ALA A N 1
ATOM 904 C CA . ALA A 1 110 ? 8.857 17.331 -1.684 1.00 87.50 110 ALA A CA 1
ATOM 905 C C . ALA A 1 110 ? 7.759 16.251 -1.617 1.00 87.50 110 ALA A C 1
ATOM 907 O O . ALA A 1 110 ? 7.750 15.320 -2.416 1.00 87.50 110 ALA A O 1
ATOM 908 N N . SER A 1 111 ? 6.776 16.381 -0.715 1.00 83.75 111 SER A N 1
ATOM 909 C CA . SER A 1 111 ? 5.642 15.441 -0.642 1.00 83.75 111 SER A CA 1
ATOM 910 C C . SER A 1 111 ? 4.698 15.507 -1.848 1.00 83.75 111 SER A C 1
ATOM 912 O O . SER A 1 111 ? 3.869 14.617 -2.023 1.00 83.75 111 SER A O 1
ATOM 914 N N . LYS A 1 112 ? 4.813 16.552 -2.676 1.00 85.19 112 LYS A N 1
ATOM 915 C CA . LYS A 1 112 ? 4.058 16.733 -3.921 1.00 85.19 112 LYS A CA 1
ATOM 916 C C . LYS A 1 112 ? 4.848 16.331 -5.163 1.00 85.19 112 LYS A C 1
ATOM 918 O O . LYS A 1 112 ? 4.280 16.373 -6.252 1.00 85.19 112 LYS A O 1
ATOM 923 N N . HIS A 1 113 ? 6.122 15.973 -5.022 1.00 92.75 113 HIS A N 1
ATOM 924 C CA . HIS A 1 113 ? 6.880 15.391 -6.124 1.00 92.75 113 HIS A CA 1
ATOM 925 C C . HIS A 1 113 ? 6.285 14.045 -6.495 1.00 92.75 113 HIS A C 1
ATOM 927 O O . HIS A 1 113 ? 5.706 13.366 -5.638 1.00 92.75 113 HIS A O 1
ATOM 933 N N . TYR A 1 114 ? 6.411 13.678 -7.764 1.00 91.12 114 TYR A N 1
ATOM 934 C CA . TYR A 1 114 ? 5.791 12.465 -8.262 1.00 91.12 114 TYR A CA 1
ATOM 935 C C . TYR A 1 114 ? 6.519 11.854 -9.450 1.00 91.12 114 TYR A C 1
ATOM 937 O O . TYR A 1 114 ? 7.203 12.538 -10.209 1.00 91.12 114 TYR A O 1
ATOM 945 N N . ILE A 1 115 ? 6.278 10.563 -9.653 1.00 89.56 115 ILE A N 1
ATOM 946 C CA . ILE A 1 115 ? 6.649 9.821 -10.853 1.00 89.56 115 ILE A CA 1
ATOM 947 C C . ILE A 1 115 ? 5.400 9.160 -11.431 1.00 89.56 115 ILE A C 1
ATOM 949 O O . ILE A 1 115 ? 4.524 8.688 -10.698 1.00 89.56 115 ILE A O 1
ATOM 953 N N . LYS A 1 116 ? 5.292 9.162 -12.761 1.00 86.62 116 LYS A N 1
ATOM 954 C CA . LYS A 1 116 ? 4.204 8.500 -13.492 1.00 86.62 116 LYS A CA 1
ATOM 955 C C . LYS A 1 116 ? 4.725 7.213 -14.104 1.00 86.62 116 LYS A C 1
ATOM 957 O O . LYS A 1 116 ? 5.726 7.256 -14.814 1.00 86.62 116 LYS A O 1
ATOM 962 N N . LEU A 1 117 ? 4.019 6.119 -13.851 1.00 87.50 117 LEU A N 1
ATOM 963 C CA . LEU A 1 117 ? 4.315 4.779 -14.343 1.00 87.50 117 LEU A CA 1
ATOM 964 C C . LEU A 1 117 ? 3.122 4.245 -15.141 1.00 87.50 117 LEU A C 1
ATOM 966 O O . LEU A 1 117 ? 1.973 4.604 -14.869 1.00 87.50 117 LEU A O 1
ATOM 970 N N . THR A 1 118 ? 3.390 3.341 -16.071 1.00 84.06 118 THR A N 1
ATOM 971 C CA . THR A 1 118 ? 2.372 2.493 -16.692 1.00 84.06 118 THR A CA 1
ATOM 972 C C . THR A 1 118 ? 2.683 1.051 -16.339 1.00 84.06 118 THR A C 1
ATOM 974 O O . THR A 1 118 ? 3.778 0.569 -16.633 1.00 84.06 118 THR A O 1
ATOM 977 N N . LEU A 1 119 ? 1.727 0.382 -15.701 1.00 83.50 119 LEU A N 1
ATOM 978 C CA . LEU A 1 119 ? 1.806 -1.036 -15.381 1.00 83.50 119 LEU A CA 1
ATOM 979 C C . LEU A 1 119 ? 1.053 -1.844 -16.435 1.00 83.50 119 LEU A C 1
ATOM 981 O O . LEU A 1 119 ? -0.038 -1.441 -16.828 1.00 83.50 119 LEU A O 1
ATOM 985 N N . SER A 1 120 ? 1.598 -2.977 -16.862 1.00 79.31 120 SER A N 1
ATOM 986 C CA . SER A 1 120 ? 0.905 -3.955 -17.701 1.00 79.31 120 SER A CA 1
ATOM 987 C C . SER A 1 120 ? 0.619 -5.230 -16.918 1.00 79.31 120 SER A C 1
ATOM 989 O O . SER A 1 120 ? 1.471 -5.688 -16.151 1.00 79.31 120 SER A O 1
ATOM 991 N N . ASN A 1 121 ? -0.565 -5.811 -17.119 1.00 73.62 121 ASN A N 1
ATOM 992 C CA . ASN A 1 121 ? -0.843 -7.188 -16.709 1.00 73.62 121 ASN A CA 1
ATOM 993 C C . ASN A 1 121 ? -0.489 -8.184 -17.833 1.00 73.62 121 ASN A C 1
ATOM 995 O O . ASN A 1 121 ? 0.009 -7.796 -18.893 1.00 73.62 121 ASN A O 1
ATOM 999 N N . LEU A 1 122 ? -0.765 -9.469 -17.585 1.00 71.25 122 LEU A N 1
ATOM 1000 C CA . LEU A 1 122 ? -0.536 -10.566 -18.535 1.00 71.25 122 LEU A CA 1
ATOM 1001 C C . LEU A 1 122 ? -1.372 -10.442 -19.819 1.00 71.25 122 LEU A C 1
ATOM 1003 O O . LEU A 1 122 ? -0.954 -10.927 -20.863 1.00 71.25 122 LEU A O 1
ATOM 1007 N N . ASP A 1 123 ? -2.51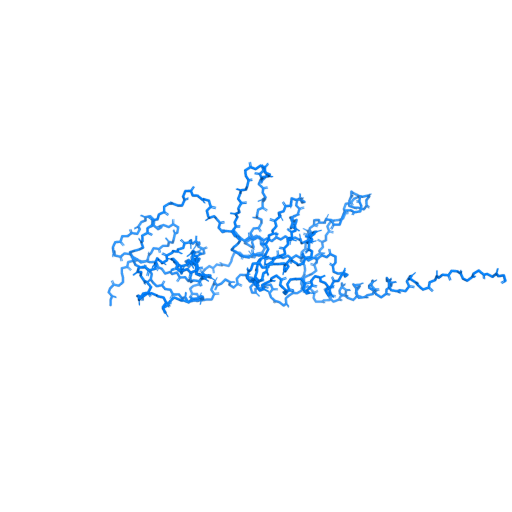3 -9.755 -19.752 1.00 69.69 123 ASP A N 1
ATOM 1008 C CA . ASP A 1 123 ? -3.424 -9.542 -20.881 1.00 69.69 123 ASP A CA 1
ATOM 1009 C C . ASP A 1 123 ? -3.098 -8.251 -21.658 1.00 69.69 123 ASP A C 1
ATOM 1011 O O . ASP A 1 123 ? -3.911 -7.773 -22.447 1.00 69.69 123 ASP A O 1
ATOM 1015 N N . SER A 1 124 ? -1.925 -7.645 -21.419 1.00 70.44 124 SER A N 1
ATOM 1016 C CA . SER A 1 124 ? -1.506 -6.360 -22.010 1.00 70.44 124 SER A CA 1
ATOM 1017 C C . SER A 1 124 ? -2.439 -5.180 -21.708 1.00 70.44 124 SER A C 1
ATOM 1019 O O . SER A 1 124 ? -2.408 -4.155 -22.389 1.00 70.44 124 SER A O 1
ATOM 1021 N N . VAL A 1 125 ? -3.263 -5.286 -20.665 1.00 73.50 125 VAL A N 1
ATOM 1022 C CA . VAL A 1 125 ? -4.062 -4.163 -20.178 1.00 73.50 125 VAL A CA 1
ATOM 1023 C C . VAL A 1 125 ? -3.151 -3.238 -19.380 1.00 73.50 125 VAL A C 1
ATOM 1025 O O . VAL A 1 125 ? -2.358 -3.685 -18.548 1.00 73.50 125 VAL A O 1
ATOM 1028 N N . HIS A 1 126 ? -3.280 -1.933 -19.616 1.00 77.56 126 HIS A N 1
ATOM 1029 C CA . HIS A 1 126 ? -2.430 -0.919 -19.005 1.00 77.56 126 HIS A CA 1
ATOM 1030 C C . HIS A 1 126 ? -3.128 -0.149 -17.880 1.00 77.56 126 HIS A C 1
ATOM 1032 O O . HIS A 1 126 ? -4.218 0.395 -18.054 1.00 77.56 126 HIS A O 1
ATOM 1038 N N . LEU A 1 127 ? -2.449 -0.027 -16.740 1.00 77.56 127 LEU A N 1
ATOM 1039 C CA . LEU A 1 127 ? -2.846 0.807 -15.612 1.00 77.56 127 LEU A CA 1
ATOM 1040 C C . LEU A 1 127 ? -1.871 1.977 -15.461 1.00 77.56 127 LEU A C 1
ATOM 1042 O O . LEU A 1 127 ? -0.681 1.789 -15.209 1.00 77.56 127 LEU A O 1
ATOM 1046 N N . LYS A 1 128 ? -2.382 3.206 -15.568 1.00 80.75 128 LYS A N 1
ATOM 1047 C CA . LYS A 1 128 ? -1.606 4.423 -15.291 1.00 80.75 128 LYS A CA 1
ATOM 1048 C C . LYS A 1 128 ? -1.534 4.641 -13.781 1.00 80.75 128 LYS A C 1
ATOM 1050 O O . LYS A 1 128 ? -2.563 4.806 -13.128 1.00 80.75 128 LYS A O 1
ATOM 1055 N N . VAL A 1 129 ? -0.324 4.703 -13.240 1.00 85.31 129 VAL A N 1
ATOM 1056 C CA . VAL A 1 129 ? -0.064 4.884 -11.810 1.00 85.31 129 VAL A CA 1
ATOM 1057 C C . VAL A 1 129 ? 0.738 6.160 -11.583 1.00 85.31 129 VAL A C 1
ATOM 1059 O O . VAL A 1 129 ? 1.611 6.521 -12.369 1.00 85.31 129 VAL A O 1
ATOM 1062 N N . THR A 1 130 ? 0.434 6.879 -10.503 1.00 87.06 130 THR A N 1
ATOM 1063 C CA . THR A 1 130 ? 1.237 8.021 -10.046 1.00 87.06 130 THR A CA 1
ATOM 1064 C C . THR A 1 130 ? 1.655 7.787 -8.601 1.00 87.06 130 THR A C 1
ATOM 1066 O O . THR A 1 130 ? 0.795 7.632 -7.736 1.00 87.06 130 THR A O 1
ATOM 1069 N N . ILE A 1 131 ? 2.962 7.767 -8.349 1.00 89.44 131 ILE A N 1
ATOM 1070 C CA . ILE A 1 131 ? 3.547 7.637 -7.008 1.00 89.44 131 ILE A CA 1
ATOM 1071 C C . ILE A 1 131 ? 3.979 9.028 -6.551 1.00 89.44 131 ILE A C 1
ATOM 1073 O O . ILE A 1 131 ? 4.562 9.767 -7.339 1.00 89.44 131 ILE A O 1
ATOM 1077 N N . PHE A 1 132 ? 3.704 9.380 -5.294 1.00 87.94 132 PHE A N 1
ATOM 1078 C CA . PHE A 1 132 ? 4.016 10.690 -4.718 1.00 87.94 132 PHE A CA 1
ATOM 1079 C C . PHE A 1 132 ? 4.959 10.590 -3.515 1.00 87.94 132 PHE A C 1
ATOM 1081 O O . PHE A 1 132 ? 5.028 9.565 -2.837 1.00 87.94 132 PHE A O 1
ATOM 1088 N N . GLY A 1 133 ? 5.618 11.703 -3.196 1.00 87.62 133 GLY A N 1
ATOM 1089 C CA . GLY A 1 133 ? 6.393 11.864 -1.967 1.00 87.62 133 GLY A CA 1
ATOM 1090 C C . GLY A 1 133 ? 7.658 11.013 -1.938 1.00 87.62 133 GLY A C 1
ATOM 1091 O O . GLY A 1 133 ? 8.206 10.687 -2.977 1.00 87.62 133 GLY A O 1
ATOM 1092 N N . SER A 1 134 ? 8.156 10.654 -0.753 1.00 85.94 134 SER A N 1
ATOM 1093 C CA . SER A 1 134 ? 9.493 10.049 -0.588 1.00 85.94 134 SER A CA 1
ATOM 1094 C C . SER A 1 134 ? 9.745 8.791 -1.434 1.00 85.94 134 SER A C 1
ATOM 1096 O O . SER A 1 134 ? 10.858 8.588 -1.912 1.00 85.94 134 SER A O 1
ATOM 1098 N N . GLN A 1 135 ? 8.711 7.982 -1.674 1.00 85.19 135 GLN A N 1
ATOM 1099 C CA . GLN A 1 135 ? 8.784 6.749 -2.469 1.00 85.19 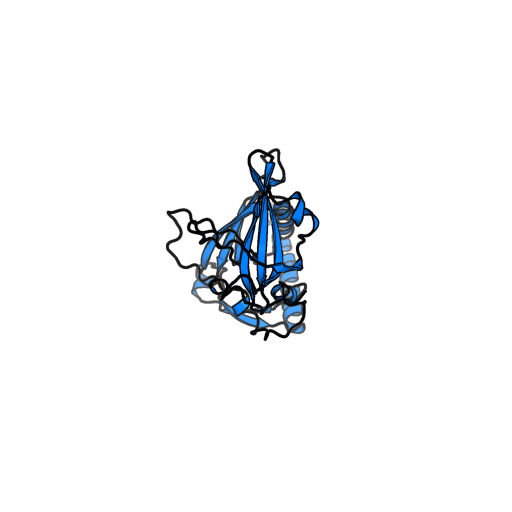135 GLN A CA 1
ATOM 1100 C C . GLN A 1 135 ? 9.199 7.003 -3.927 1.00 85.19 135 GLN A C 1
ATOM 1102 O O . GLN A 1 135 ? 9.808 6.145 -4.562 1.00 85.19 135 GLN A O 1
ATOM 1107 N N . THR A 1 136 ? 8.903 8.192 -4.458 1.00 90.25 136 THR A N 1
ATOM 1108 C CA . THR A 1 136 ? 9.207 8.543 -5.848 1.00 90.25 136 THR A CA 1
ATOM 1109 C C . THR A 1 136 ? 10.707 8.593 -6.132 1.00 90.25 136 THR A C 1
ATOM 1111 O O . THR A 1 136 ? 11.124 8.317 -7.254 1.00 90.25 136 THR A O 1
ATOM 1114 N N . TYR A 1 137 ? 11.512 8.960 -5.132 1.00 90.75 137 TYR A N 1
ATOM 1115 C CA . TYR A 1 137 ? 12.953 9.139 -5.287 1.00 90.75 137 TYR A CA 1
ATOM 1116 C C . TYR A 1 137 ? 13.655 7.791 -5.385 1.00 90.75 137 TYR A C 1
ATOM 1118 O O . TYR A 1 137 ? 14.415 7.580 -6.319 1.00 90.75 137 TYR A O 1
ATOM 1126 N N . GLN A 1 138 ? 13.310 6.863 -4.487 1.00 88.00 138 GLN A N 1
ATOM 1127 C CA . GLN A 1 138 ? 13.830 5.493 -4.500 1.00 88.00 138 GLN A CA 1
ATOM 1128 C C . GLN A 1 138 ? 13.485 4.780 -5.811 1.00 88.00 138 GLN A C 1
ATOM 1130 O O . GLN A 1 138 ? 14.336 4.131 -6.409 1.00 88.00 138 GLN A O 1
ATOM 1135 N N . MET A 1 139 ? 12.245 4.941 -6.290 1.00 86.81 139 MET A N 1
ATOM 1136 C CA . MET A 1 139 ? 11.823 4.381 -7.574 1.00 86.81 139 MET A CA 1
ATOM 1137 C C . MET A 1 139 ? 12.603 4.990 -8.744 1.00 86.81 139 MET A C 1
ATOM 1139 O O . MET A 1 139 ? 13.085 4.262 -9.605 1.00 86.81 139 MET A O 1
ATOM 1143 N N . SER A 1 140 ? 12.748 6.318 -8.776 1.00 89.25 1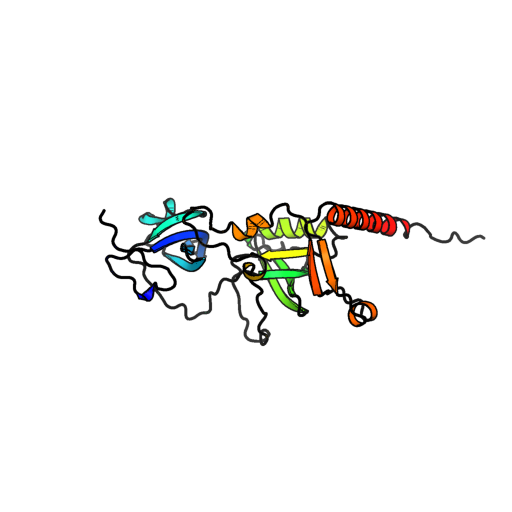40 SER A N 1
ATOM 1144 C CA . SER A 1 140 ? 13.494 7.000 -9.839 1.00 89.25 140 SER A CA 1
ATOM 1145 C C . SER A 1 140 ? 14.965 6.590 -9.859 1.00 89.25 140 SER A C 1
ATOM 1147 O O . SER A 1 140 ? 15.498 6.330 -10.930 1.00 89.25 140 SER A O 1
ATOM 1149 N N . GLU A 1 141 ? 15.607 6.527 -8.694 1.00 89.56 141 GLU A N 1
ATOM 1150 C CA . GLU A 1 141 ? 17.001 6.106 -8.547 1.00 89.56 141 GLU A CA 1
ATOM 1151 C C . GLU A 1 141 ? 17.193 4.663 -9.024 1.00 89.56 141 GLU A C 1
ATOM 1153 O O . GLU A 1 141 ? 18.082 4.394 -9.827 1.00 89.56 141 GLU A O 1
ATOM 1158 N N . TYR A 1 142 ? 16.314 3.744 -8.609 1.00 88.00 142 TYR A N 1
ATOM 1159 C CA . TYR A 1 142 ? 16.355 2.357 -9.069 1.00 88.00 142 TYR A CA 1
ATOM 1160 C C . TYR A 1 142 ? 16.211 2.254 -10.593 1.00 88.00 142 TYR A C 1
ATOM 1162 O O . TYR A 1 142 ? 17.039 1.618 -11.238 1.00 88.00 142 TYR A O 1
ATOM 1170 N N . LEU A 1 143 ? 15.205 2.907 -11.182 1.00 85.06 143 LEU A N 1
ATOM 1171 C CA . LEU A 1 143 ? 14.961 2.851 -12.628 1.00 85.06 143 LEU A CA 1
ATOM 1172 C C . LEU A 1 143 ? 16.098 3.487 -13.446 1.00 85.06 143 LEU A C 1
ATOM 1174 O O . LEU A 1 143 ? 16.374 3.035 -14.551 1.00 85.06 143 LEU A O 1
ATOM 1178 N N . GLN A 1 144 ? 16.764 4.517 -12.916 1.00 83.00 144 GLN A N 1
ATOM 1179 C CA . GLN A 1 144 ? 17.905 5.165 -13.575 1.00 83.00 144 GLN A CA 1
ATOM 1180 C C . GLN A 1 144 ? 19.187 4.334 -13.490 1.00 83.00 144 GLN A C 1
ATOM 1182 O O . GLN A 1 144 ? 19.939 4.279 -14.459 1.00 83.00 144 GLN A O 1
ATOM 1187 N N . ASN A 1 145 ? 19.428 3.683 -12.352 1.00 82.50 145 ASN A N 1
ATOM 1188 C CA . ASN A 1 145 ? 20.648 2.909 -12.117 1.00 82.50 145 ASN A CA 1
ATOM 1189 C C . ASN A 1 145 ? 20.604 1.502 -12.732 1.00 82.50 145 ASN A C 1
ATOM 1191 O O . ASN A 1 145 ? 21.625 0.823 -12.751 1.00 82.50 145 ASN A O 1
ATOM 1195 N N . ASN A 1 146 ? 19.445 1.061 -13.230 1.00 76.12 146 ASN A N 1
ATOM 1196 C CA . ASN A 1 146 ? 19.248 -0.271 -13.805 1.00 76.12 146 ASN A CA 1
ATOM 1197 C C . ASN A 1 146 ? 18.694 -0.195 -15.245 1.00 76.12 146 ASN A C 1
ATOM 1199 O O . ASN A 1 146 ? 17.633 -0.760 -15.516 1.00 76.12 146 ASN A O 1
ATOM 1203 N N . PRO A 1 147 ? 19.370 0.501 -16.184 1.00 70.50 147 PRO A N 1
ATOM 1204 C CA . PRO A 1 147 ? 18.845 0.729 -17.533 1.00 70.50 147 PRO A CA 1
ATOM 1205 C C . PRO A 1 147 ? 18.749 -0.551 -18.377 1.00 70.50 147 PRO A C 1
ATOM 1207 O O . PRO A 1 147 ? 17.972 -0.585 -19.325 1.00 70.50 147 PRO A O 1
ATOM 1210 N N . THR A 1 148 ? 19.514 -1.593 -18.036 1.00 64.50 148 THR A N 1
ATOM 1211 C CA . THR A 1 148 ? 19.508 -2.896 -18.722 1.00 64.50 148 THR A CA 1
ATOM 1212 C C . THR A 1 148 ? 18.433 -3.850 -18.191 1.00 64.50 148 THR A C 1
ATOM 1214 O O . THR A 1 148 ? 18.140 -4.879 -18.803 1.00 64.50 148 THR A O 1
ATOM 1217 N N . VAL A 1 149 ? 17.772 -3.506 -17.075 1.00 63.88 149 VAL A N 1
ATOM 1218 C CA . VAL A 1 149 ? 16.671 -4.305 -16.527 1.00 63.88 149 VAL A CA 1
ATOM 1219 C C . VAL A 1 149 ? 15.410 -4.063 -17.355 1.00 63.88 149 VAL A C 1
ATOM 1221 O O . VAL A 1 149 ? 14.617 -3.158 -17.105 1.00 63.88 149 VAL A O 1
ATOM 1224 N N . ASN A 1 150 ? 15.202 -4.937 -18.337 1.00 61.47 150 ASN A N 1
ATOM 1225 C CA . ASN A 1 150 ? 14.074 -4.862 -19.270 1.00 61.47 150 ASN A CA 1
ATOM 1226 C C . ASN A 1 150 ? 12.724 -5.270 -18.648 1.00 61.47 150 ASN A C 1
ATOM 1228 O O . ASN A 1 150 ? 11.668 -5.040 -19.241 1.00 61.47 150 ASN A O 1
ATOM 1232 N N . CYS A 1 151 ? 12.733 -5.895 -17.466 1.00 68.31 151 CYS A N 1
ATOM 1233 C CA . CYS A 1 151 ? 11.525 -6.364 -16.796 1.00 68.31 151 CYS A CA 1
ATOM 1234 C C . CYS A 1 151 ? 11.557 -6.044 -15.300 1.00 68.31 151 CYS A C 1
ATOM 1236 O O . CYS A 1 151 ? 12.246 -6.700 -14.523 1.00 68.31 151 CYS A O 1
ATOM 1238 N N . VAL A 1 152 ? 10.765 -5.050 -14.895 1.00 79.94 152 VAL A N 1
ATOM 1239 C CA . VAL A 1 152 ? 10.521 -4.727 -13.485 1.00 79.94 152 VAL A CA 1
ATOM 1240 C C . VAL A 1 152 ? 9.061 -5.021 -13.176 1.00 79.94 152 VAL A C 1
ATOM 1242 O O . VAL A 1 152 ? 8.171 -4.324 -13.663 1.00 79.94 152 VAL A O 1
ATOM 1245 N N . VAL A 1 153 ? 8.799 -6.040 -12.361 1.00 78.88 153 VAL A N 1
ATOM 1246 C CA . VAL A 1 153 ? 7.458 -6.316 -11.827 1.00 78.88 153 VAL A CA 1
ATOM 1247 C C . VAL A 1 153 ? 7.336 -5.657 -10.464 1.00 78.88 153 VAL A C 1
ATOM 1249 O O . VAL A 1 153 ? 8.164 -5.877 -9.582 1.00 78.88 153 VAL A O 1
ATOM 1252 N N . ILE A 1 154 ? 6.294 -4.851 -10.284 1.00 78.38 154 ILE A N 1
ATOM 1253 C CA . ILE A 1 154 ? 6.019 -4.169 -9.026 1.00 78.38 154 ILE A CA 1
ATOM 1254 C C . ILE A 1 154 ? 4.734 -4.687 -8.400 1.00 78.38 154 ILE A C 1
ATOM 1256 O O . ILE A 1 154 ? 3.714 -4.855 -9.069 1.00 78.38 154 ILE A O 1
ATOM 1260 N N . VAL A 1 155 ? 4.803 -4.902 -7.090 1.00 79.62 155 VAL A N 1
ATOM 1261 C CA . VAL A 1 155 ? 3.650 -5.148 -6.235 1.00 79.62 155 VAL A CA 1
ATOM 1262 C C . VAL A 1 155 ? 3.394 -3.889 -5.425 1.00 79.62 155 VAL A C 1
ATOM 1264 O O . VAL A 1 155 ? 4.259 -3.416 -4.690 1.00 79.62 155 VAL A O 1
ATOM 1267 N N . MET A 1 156 ? 2.201 -3.336 -5.568 1.00 77.75 156 MET A N 1
ATOM 1268 C CA . MET A 1 156 ? 1.762 -2.151 -4.858 1.00 77.75 156 MET A CA 1
ATOM 1269 C C . MET A 1 156 ? 0.558 -2.525 -3.995 1.00 77.75 156 MET A C 1
ATOM 1271 O O . MET A 1 156 ? -0.415 -3.081 -4.500 1.00 77.75 156 MET A O 1
ATOM 1275 N N . GLN A 1 157 ? 0.620 -2.208 -2.703 1.00 78.25 157 GLN A N 1
ATOM 1276 C CA . GLN A 1 157 ? -0.480 -2.459 -1.773 1.00 78.25 157 GLN A CA 1
ATOM 1277 C C . GLN A 1 157 ? -1.245 -1.186 -1.446 1.00 78.25 157 GLN A C 1
ATOM 1279 O O . GLN A 1 157 ? -0.666 -0.095 -1.405 1.00 78.25 157 GLN A O 1
ATOM 1284 N N . PHE A 1 158 ? -2.537 -1.344 -1.166 1.00 75.69 158 PHE A N 1
ATOM 1285 C CA . PHE A 1 158 ? -3.425 -0.270 -0.732 1.00 75.69 158 PHE A CA 1
ATOM 1286 C C . PHE A 1 158 ? -3.469 0.919 -1.709 1.00 75.69 158 PHE A C 1
ATOM 1288 O O . PHE A 1 158 ? -3.489 2.083 -1.291 1.00 75.69 158 PHE A O 1
ATOM 1295 N N . LEU A 1 159 ? -3.483 0.662 -3.024 1.00 74.06 159 LEU A N 1
ATOM 1296 C CA . LEU A 1 159 ? -3.638 1.738 -4.001 1.00 74.06 159 LEU A CA 1
ATOM 1297 C C . LEU A 1 159 ? -5.036 2.312 -3.906 1.00 74.06 159 LEU A C 1
ATOM 1299 O O . LEU A 1 159 ? -6.035 1.598 -3.996 1.00 74.06 159 LEU A O 1
ATOM 1303 N N . LYS A 1 160 ? -5.098 3.637 -3.835 1.00 72.00 160 LYS A N 1
ATOM 1304 C CA . LYS A 1 160 ? -6.340 4.357 -4.062 1.00 72.00 160 LYS A CA 1
ATOM 1305 C C . LYS A 1 160 ? -6.661 4.352 -5.556 1.00 72.00 160 LYS A C 1
ATOM 1307 O O . LYS A 1 160 ? -5.969 5.008 -6.338 1.00 72.00 160 LYS A O 1
ATOM 1312 N N . LEU A 1 161 ? -7.741 3.677 -5.935 1.00 67.44 161 LEU A N 1
ATOM 1313 C CA . LEU A 1 161 ? -8.278 3.763 -7.289 1.00 67.44 161 LEU A CA 1
ATOM 1314 C C . LEU A 1 161 ? -9.000 5.101 -7.483 1.00 67.44 161 LEU A C 1
ATOM 1316 O O . LEU A 1 161 ? -9.874 5.474 -6.704 1.00 67.44 161 LEU A O 1
ATOM 1320 N N . ASN A 1 162 ? -8.631 5.826 -8.538 1.00 64.88 162 ASN A N 1
ATOM 1321 C CA . ASN A 1 162 ? -9.375 6.991 -9.008 1.00 64.88 162 ASN A CA 1
ATOM 1322 C C . ASN A 1 162 ? -9.959 6.643 -10.379 1.00 64.88 162 ASN A C 1
ATOM 1324 O O . ASN A 1 162 ? -9.220 6.577 -11.363 1.00 64.88 162 ASN A O 1
ATOM 1328 N N . ILE A 1 163 ? -11.270 6.416 -10.437 1.00 60.22 163 ILE A N 1
ATOM 1329 C CA . ILE A 1 163 ? -11.982 6.191 -11.697 1.00 60.22 163 ILE A CA 1
ATOM 1330 C C . ILE A 1 163 ? -12.269 7.564 -12.307 1.00 60.22 163 ILE A C 1
ATOM 1332 O O . ILE A 1 163 ? -13.072 8.334 -11.781 1.00 60.22 163 ILE A O 1
ATOM 1336 N N . TRP A 1 164 ? -11.573 7.885 -13.394 1.00 53.22 164 TRP A N 1
ATOM 1337 C CA . TRP A 1 164 ? -11.877 9.046 -14.227 1.00 53.22 164 TRP A CA 1
ATOM 1338 C C . TRP A 1 164 ? -12.799 8.574 -15.353 1.00 53.22 164 TRP A C 1
ATOM 1340 O O . TRP A 1 164 ? -12.495 7.580 -16.009 1.00 53.22 164 TRP A O 1
ATOM 1350 N N . ASN A 1 165 ? -13.929 9.260 -15.533 1.00 43.03 165 ASN A N 1
ATOM 1351 C CA . ASN A 1 165 ? -15.127 8.788 -16.245 1.00 43.03 165 ASN A CA 1
ATOM 1352 C C . ASN A 1 165 ? -14.980 8.394 -17.733 1.00 43.03 165 ASN A C 1
ATOM 1354 O O . ASN A 1 165 ? -15.984 7.982 -18.304 1.00 43.03 165 ASN A O 1
ATOM 1358 N N . ASP A 1 166 ? -13.797 8.448 -18.355 1.00 41.12 166 ASP A N 1
ATOM 1359 C CA . ASP A 1 166 ? -13.679 8.271 -19.813 1.00 41.12 166 ASP A CA 1
ATOM 1360 C C . ASP A 1 166 ? -12.828 7.084 -20.312 1.00 41.12 166 ASP A C 1
ATOM 1362 O O . ASP A 1 166 ? -13.059 6.644 -21.434 1.00 41.12 166 ASP A O 1
ATOM 1366 N N . ASP A 1 167 ? -11.939 6.469 -19.515 1.00 40.12 167 ASP A N 1
ATOM 1367 C CA . ASP A 1 167 ? -10.949 5.513 -20.077 1.00 40.12 167 ASP A CA 1
ATOM 1368 C C . ASP A 1 167 ? -10.992 4.073 -19.525 1.00 40.12 167 ASP A C 1
ATOM 1370 O O . ASP A 1 167 ? -10.400 3.171 -20.116 1.00 40.12 167 ASP A O 1
ATOM 1374 N N . PHE A 1 168 ? -11.694 3.800 -18.421 1.00 40.97 168 PHE A N 1
ATOM 1375 C CA . PHE A 1 168 ? -11.763 2.447 -17.844 1.00 40.97 168 PHE A CA 1
ATOM 1376 C C . PHE A 1 168 ? -13.104 1.773 -18.164 1.00 40.97 168 PHE A C 1
ATOM 1378 O O . PHE A 1 168 ? -14.016 1.742 -17.344 1.00 40.97 168 PHE A O 1
ATOM 1385 N N . LYS A 1 169 ? -13.225 1.227 -19.383 1.00 36.69 169 LYS A N 1
ATOM 1386 C CA . LYS A 1 169 ? -14.326 0.314 -19.770 1.00 36.69 169 LYS A CA 1
ATOM 1387 C C . LYS A 1 169 ? -13.953 -1.173 -19.711 1.00 36.69 169 LYS A C 1
ATOM 1389 O O . LYS A 1 169 ? -14.805 -2.018 -19.966 1.00 36.69 169 LYS A O 1
ATOM 1394 N N . GLY A 1 170 ? -12.707 -1.501 -19.374 1.00 36.56 170 GLY A N 1
ATOM 1395 C CA . GLY A 1 170 ? -12.260 -2.877 -19.170 1.00 36.56 170 GLY A CA 1
ATOM 1396 C C . GLY A 1 170 ? -12.180 -3.215 -17.687 1.00 36.56 170 GLY A C 1
ATOM 1397 O O . GLY A 1 170 ? -11.614 -2.443 -16.912 1.00 36.56 170 GLY A O 1
ATOM 1398 N N . ASN A 1 171 ? -12.693 -4.387 -17.300 1.00 39.06 171 ASN A N 1
ATOM 1399 C CA . ASN A 1 171 ? -12.203 -5.062 -16.102 1.00 39.06 171 ASN A CA 1
ATOM 1400 C C . ASN A 1 171 ? -10.692 -5.203 -16.293 1.00 39.06 171 ASN A C 1
ATOM 1402 O O . ASN A 1 171 ? -10.267 -5.940 -17.175 1.00 39.06 171 ASN A O 1
ATOM 1406 N N . PHE A 1 172 ? -9.878 -4.489 -15.520 1.00 39.25 172 PHE A N 1
ATOM 1407 C CA . PHE A 1 172 ? -8.515 -4.943 -15.282 1.00 39.25 172 PHE A CA 1
ATOM 1408 C C . PHE A 1 172 ? -8.701 -6.142 -14.358 1.00 39.25 172 PHE A C 1
ATOM 1410 O O . PHE A 1 172 ? -9.105 -5.910 -13.215 1.00 39.25 172 PHE A O 1
ATOM 1417 N N . PRO A 1 173 ? -8.548 -7.404 -14.806 1.00 39.16 173 PRO A N 1
ATOM 1418 C CA . PRO A 1 173 ? -8.553 -8.513 -13.871 1.00 39.16 173 PRO A CA 1
ATOM 1419 C C . PRO A 1 173 ? -7.368 -8.279 -12.936 1.00 39.16 173 PRO A C 1
ATOM 1421 O O . PRO A 1 173 ? -6.204 -8.480 -13.285 1.00 39.16 173 PRO A O 1
ATOM 1424 N N . LEU A 1 174 ? -7.678 -7.720 -11.770 1.00 37.84 174 LEU A N 1
ATOM 1425 C CA . LEU A 1 174 ? -6.759 -7.530 -10.670 1.00 37.84 174 LEU A CA 1
ATOM 1426 C C . LEU A 1 174 ? -6.451 -8.937 -10.176 1.00 37.84 174 LEU A C 1
ATOM 1428 O O . LEU A 1 174 ? -7.190 -9.480 -9.358 1.00 37.84 174 LEU A O 1
ATOM 1432 N N . LYS A 1 175 ? -5.393 -9.552 -10.708 1.00 37.38 175 LYS A N 1
ATOM 1433 C CA . LYS A 1 175 ? -4.833 -10.747 -10.085 1.00 37.38 175 LYS A CA 1
ATOM 1434 C C . LYS A 1 175 ? -4.295 -10.316 -8.731 1.00 37.38 175 LYS A C 1
ATOM 1436 O O . LYS A 1 175 ? -3.253 -9.668 -8.635 1.00 37.38 175 LYS A O 1
ATOM 1441 N N . THR A 1 176 ? -5.072 -10.572 -7.689 1.00 39.25 176 THR A N 1
ATOM 1442 C CA . THR A 1 176 ? -4.631 -10.340 -6.316 1.00 39.25 176 THR A CA 1
ATOM 1443 C C . THR A 1 176 ? -3.501 -11.318 -5.994 1.00 39.25 176 THR A C 1
ATOM 1445 O O . THR A 1 176 ? -3.440 -12.419 -6.539 1.00 39.25 176 THR A O 1
ATOM 1448 N N . ILE A 1 177 ? -2.599 -10.940 -5.089 1.00 39.16 177 ILE A N 1
ATOM 1449 C CA . ILE A 1 177 ? -1.523 -11.817 -4.583 1.00 39.16 177 ILE A CA 1
ATOM 1450 C C . ILE A 1 177 ? -2.049 -13.170 -4.088 1.00 39.16 177 ILE A C 1
ATOM 1452 O O . ILE A 1 177 ? -1.325 -14.162 -4.152 1.00 39.16 177 ILE A O 1
ATOM 1456 N N . CYS A 1 178 ? -3.317 -13.224 -3.673 1.00 36.78 178 CYS A N 1
ATOM 1457 C CA . CYS A 1 178 ? -4.024 -14.437 -3.278 1.00 36.78 178 CYS A CA 1
ATOM 1458 C C . CYS A 1 178 ? -4.026 -15.538 -4.354 1.00 36.78 178 CYS A C 1
ATOM 1460 O O . CYS A 1 178 ? -4.196 -16.699 -4.010 1.00 36.78 178 CYS A O 1
ATOM 1462 N N . GLU A 1 179 ? -3.830 -15.208 -5.636 1.00 40.00 179 GLU A N 1
ATOM 1463 C CA . GLU A 1 179 ? -3.724 -16.199 -6.720 1.00 40.00 179 GLU A CA 1
ATOM 1464 C C . GLU A 1 179 ? -2.313 -16.805 -6.854 1.00 40.00 179 GLU A C 1
ATOM 1466 O O . GLU A 1 179 ? -2.144 -17.828 -7.514 1.00 40.00 179 GLU A O 1
ATOM 1471 N N . ILE A 1 180 ? -1.300 -16.180 -6.241 1.00 39.47 180 ILE A N 1
ATOM 1472 C CA . ILE A 1 180 ? 0.111 -16.606 -6.270 1.00 39.47 180 ILE A CA 1
ATOM 1473 C C . ILE A 1 180 ? 0.487 -17.346 -4.977 1.00 39.47 180 ILE A C 1
ATOM 1475 O O . ILE A 1 180 ? 1.340 -18.230 -4.987 1.00 39.47 180 ILE A O 1
ATOM 1479 N N . THR A 1 181 ? -0.146 -17.006 -3.856 1.00 37.81 181 THR A N 1
ATOM 1480 C CA . THR A 1 181 ? 0.062 -17.676 -2.568 1.00 37.81 181 THR A CA 1
ATOM 1481 C C . THR A 1 181 ? -0.961 -18.795 -2.384 1.00 37.81 181 THR A C 1
ATOM 1483 O O . THR A 1 181 ? -2.156 -18.534 -2.495 1.00 37.81 181 THR A O 1
ATOM 1486 N N . GLU A 1 182 ? -0.536 -20.019 -2.046 1.00 38.34 182 GLU A N 1
ATOM 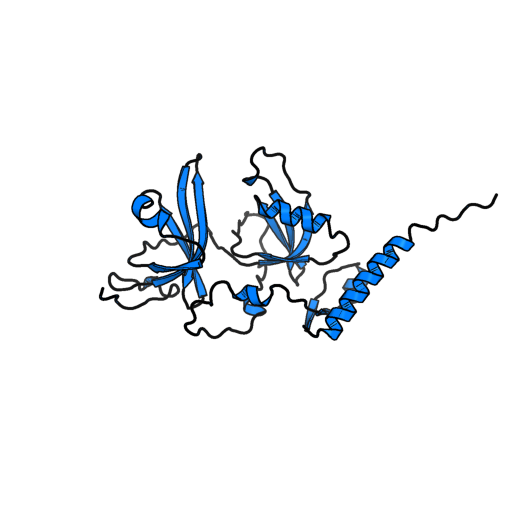1487 C CA . GLU A 1 182 ? -1.467 -21.046 -1.547 1.00 38.34 182 GLU A CA 1
ATOM 1488 C C . GLU A 1 182 ? -2.329 -20.473 -0.403 1.00 38.34 182 GLU A C 1
ATOM 1490 O O . GLU A 1 182 ? -1.839 -19.623 0.349 1.00 38.34 182 GLU A O 1
ATOM 1495 N N . PRO A 1 183 ? -3.597 -20.905 -0.238 1.00 42.34 183 PRO A N 1
ATOM 1496 C CA . PRO A 1 183 ? -4.459 -20.396 0.820 1.00 42.34 183 PRO A CA 1
ATOM 1497 C C . PRO A 1 183 ? -3.839 -20.713 2.183 1.00 42.34 183 PRO A C 1
ATOM 1499 O O . PRO A 1 183 ? -3.928 -21.835 2.687 1.00 42.34 183 PRO A O 1
ATOM 1502 N N . ILE A 1 184 ? -3.200 -19.708 2.782 1.00 43.50 184 ILE A N 1
ATOM 1503 C CA . ILE A 1 184 ? -2.683 -19.774 4.144 1.00 43.50 184 ILE A CA 1
ATOM 1504 C C . ILE A 1 184 ? -3.904 -19.958 5.044 1.00 43.50 184 ILE A C 1
ATOM 1506 O O . ILE A 1 184 ? -4.696 -19.036 5.234 1.00 43.50 184 ILE A O 1
ATOM 1510 N N . LYS A 1 185 ? -4.100 -21.177 5.556 1.00 43.09 185 LYS A N 1
ATOM 1511 C CA . LYS A 1 185 ? -5.175 -21.465 6.506 1.00 43.09 185 LYS A CA 1
ATOM 1512 C C . LYS A 1 185 ? -4.944 -20.623 7.757 1.00 43.09 185 LYS A C 1
ATOM 1514 O O . LYS A 1 185 ? -3.910 -20.760 8.407 1.00 43.09 185 LYS A O 1
ATOM 1519 N N . ALA A 1 186 ? -5.909 -19.759 8.062 1.00 41.47 186 ALA A N 1
ATOM 1520 C CA . ALA A 1 186 ? -5.920 -18.925 9.252 1.00 41.47 186 ALA A CA 1
ATOM 1521 C C . ALA A 1 186 ? -5.824 -19.809 10.506 1.00 41.47 186 ALA A C 1
ATOM 1523 O O . ALA A 1 186 ? -6.743 -20.555 10.838 1.00 41.47 186 ALA A O 1
ATOM 1524 N N . GLY A 1 187 ? -4.673 -19.754 11.166 1.00 40.41 187 GLY A N 1
ATOM 1525 C CA . GLY A 1 187 ? -4.478 -20.206 12.535 1.00 40.41 187 GLY A CA 1
ATOM 1526 C C . GLY A 1 187 ? -3.986 -19.010 13.337 1.00 40.41 187 GLY A C 1
ATOM 1527 O O . GLY A 1 187 ? -3.137 -18.280 12.826 1.00 40.41 187 GLY A O 1
ATOM 1528 N N . ASP A 1 188 ? -4.548 -18.829 14.538 1.00 36.47 188 ASP A N 1
ATOM 1529 C CA . ASP A 1 188 ? -4.424 -17.727 15.518 1.00 36.47 188 ASP A CA 1
ATOM 1530 C C . ASP A 1 188 ? -2.986 -17.292 15.890 1.00 36.47 188 ASP A C 1
ATOM 1532 O O . ASP A 1 188 ? -2.609 -17.195 17.056 1.00 36.47 188 ASP A O 1
ATOM 1536 N N . SER A 1 189 ? -2.141 -17.014 14.907 1.00 46.59 189 SER A N 1
ATOM 1537 C CA . SER A 1 189 ? -0.845 -16.393 15.106 1.00 46.59 189 SER A CA 1
ATOM 1538 C C . SER A 1 189 ? -0.965 -14.925 14.728 1.00 46.59 189 SER A C 1
ATOM 1540 O O . SER A 1 189 ? -1.366 -14.578 13.616 1.00 46.59 189 SER A O 1
ATOM 1542 N N . ASP A 1 190 ? -0.564 -14.056 15.652 1.00 46.66 190 ASP A N 1
ATOM 1543 C CA . ASP A 1 190 ? -0.492 -12.596 15.507 1.00 46.66 190 ASP A CA 1
ATOM 1544 C C . ASP A 1 190 ? 0.418 -12.121 14.335 1.00 46.66 190 ASP A C 1
ATOM 1546 O O . ASP A 1 190 ? 0.692 -10.929 14.189 1.00 46.66 190 ASP A O 1
ATOM 1550 N N . GLY A 1 191 ? 0.896 -13.034 13.478 1.00 50.94 191 GLY A N 1
ATOM 1551 C CA . GLY A 1 191 ? 1.779 -12.797 12.335 1.00 50.94 191 GLY A CA 1
ATOM 1552 C C . GLY A 1 191 ? 1.094 -12.708 10.965 1.00 50.94 191 GLY A C 1
ATOM 1553 O O . GLY A 1 191 ? 1.783 -12.563 9.963 1.00 50.94 191 GLY A O 1
ATOM 1554 N N . LEU A 1 192 ? -0.235 -12.787 10.858 1.00 54.12 192 LEU A N 1
ATOM 1555 C CA . LEU A 1 192 ? -0.898 -12.922 9.547 1.00 54.12 192 LEU A CA 1
ATOM 1556 C C . LEU A 1 192 ? -1.059 -11.623 8.726 1.00 54.12 192 LEU A C 1
ATOM 1558 O O . LEU A 1 192 ? -1.548 -11.674 7.600 1.00 54.12 192 LEU A O 1
ATOM 1562 N N . PHE A 1 193 ? -0.581 -10.469 9.201 1.00 51.62 193 PHE A N 1
ATOM 1563 C CA . PHE A 1 193 ? -0.907 -9.163 8.604 1.00 51.62 193 PHE A CA 1
ATOM 1564 C C . PHE A 1 193 ? 0.298 -8.211 8.501 1.00 51.62 193 PHE A C 1
ATOM 1566 O O . PHE A 1 193 ? 0.873 -7.908 9.544 1.00 51.62 193 PHE A O 1
ATOM 1573 N N . PRO A 1 194 ? 0.684 -7.669 7.319 1.00 52.97 194 PRO A N 1
ATOM 1574 C CA . PRO A 1 194 ? 0.512 -8.129 5.934 1.00 52.97 194 PRO A CA 1
ATOM 1575 C C . PRO A 1 194 ? 1.737 -8.964 5.489 1.00 52.97 194 PRO A C 1
ATOM 1577 O O . PRO A 1 194 ? 2.464 -8.619 4.555 1.00 52.97 194 PRO A O 1
ATOM 1580 N N . MET A 1 195 ? 2.015 -10.077 6.178 1.00 52.44 195 MET A N 1
ATOM 1581 C CA . MET A 1 195 ? 3.179 -10.922 5.866 1.00 52.44 195 MET A CA 1
ATOM 1582 C C . MET A 1 195 ? 3.048 -11.707 4.550 1.00 52.44 195 MET A C 1
ATOM 1584 O O . MET A 1 195 ? 4.030 -12.304 4.115 1.00 52.44 195 MET A O 1
ATOM 1588 N N . GLN A 1 196 ? 1.895 -11.676 3.874 1.00 49.78 196 GLN A N 1
ATOM 1589 C CA . GLN A 1 196 ? 1.668 -12.393 2.608 1.00 49.78 196 GLN A CA 1
ATOM 1590 C C . GLN A 1 196 ? 2.685 -12.012 1.516 1.00 49.78 196 GLN A C 1
ATOM 1592 O O . GLN A 1 196 ? 3.034 -12.841 0.685 1.00 49.78 196 GLN A O 1
ATOM 1597 N N . LEU A 1 197 ? 3.227 -10.787 1.556 1.00 51.31 197 LEU A N 1
ATOM 1598 C CA . LEU A 1 197 ? 4.308 -10.353 0.663 1.00 51.31 1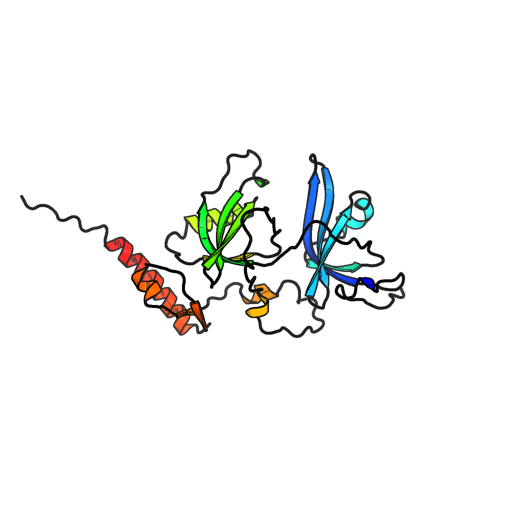97 LEU A CA 1
ATOM 1599 C C . LEU A 1 197 ? 5.717 -10.577 1.210 1.00 51.31 197 LEU A C 1
ATOM 1601 O O . LEU A 1 197 ? 6.678 -10.543 0.442 1.00 51.31 197 LEU A O 1
ATOM 1605 N N . ASN A 1 198 ? 5.879 -10.835 2.513 1.00 55.56 198 ASN A N 1
ATOM 1606 C CA . ASN A 1 198 ? 7.191 -11.184 3.068 1.00 55.56 198 ASN A CA 1
ATOM 1607 C C . ASN A 1 198 ? 7.719 -12.485 2.468 1.00 55.56 198 ASN A C 1
ATOM 1609 O O . ASN A 1 198 ? 8.932 -12.637 2.363 1.00 55.56 198 ASN A O 1
ATOM 1613 N N . VAL A 1 199 ? 6.828 -13.373 2.015 1.00 55.34 199 VAL A N 1
ATOM 1614 C CA . VAL A 1 199 ? 7.215 -14.594 1.300 1.00 55.34 199 VAL A CA 1
ATOM 1615 C C . VAL A 1 199 ? 7.962 -14.288 0.004 1.00 55.34 199 VAL A C 1
ATOM 1617 O O . VAL A 1 199 ? 8.624 -15.174 -0.506 1.00 55.34 199 VAL A O 1
ATOM 1620 N N . LEU A 1 200 ? 7.862 -13.071 -0.542 1.00 57.84 200 LEU A N 1
ATOM 1621 C CA . LEU A 1 200 ? 8.553 -12.664 -1.768 1.00 57.84 200 LEU A CA 1
ATOM 1622 C C . LEU A 1 200 ? 9.848 -11.883 -1.490 1.00 57.84 200 LEU A C 1
ATOM 1624 O O . LEU A 1 200 ? 10.654 -11.690 -2.398 1.00 57.84 200 LEU A O 1
ATOM 1628 N N . LYS A 1 201 ? 10.082 -11.423 -0.252 1.00 57.19 201 LYS A N 1
ATOM 1629 C CA . LYS A 1 201 ? 11.263 -10.609 0.077 1.00 57.19 201 LYS A CA 1
ATOM 1630 C C . LYS A 1 201 ? 12.547 -11.419 -0.080 1.00 57.19 201 LYS A C 1
ATOM 1632 O O . LYS A 1 201 ? 12.664 -12.506 0.473 1.00 57.19 201 LYS A O 1
ATOM 1637 N N . ASN A 1 202 ? 13.530 -10.838 -0.771 1.00 59.91 202 ASN A N 1
ATOM 1638 C CA . ASN A 1 202 ? 14.850 -11.432 -1.020 1.00 59.91 202 ASN A CA 1
ATOM 1639 C C . ASN A 1 202 ? 14.807 -12.788 -1.744 1.00 59.91 202 ASN A C 1
ATOM 1641 O O . ASN A 1 202 ? 15.763 -13.558 -1.660 1.00 59.91 202 ASN A O 1
ATOM 1645 N N . ARG A 1 203 ? 13.710 -13.094 -2.443 1.00 63.59 203 ARG A N 1
ATOM 1646 C CA . ARG A 1 203 ? 13.592 -14.313 -3.241 1.00 63.59 203 ARG A CA 1
ATOM 1647 C C . ARG A 1 203 ? 13.759 -13.982 -4.711 1.00 63.59 203 ARG A C 1
ATOM 1649 O O . ARG A 1 203 ? 13.295 -12.949 -5.185 1.00 63.59 203 ARG A O 1
ATOM 1656 N N . LYS A 1 204 ? 14.446 -14.874 -5.411 1.00 67.94 204 LYS A N 1
ATOM 1657 C CA . LYS A 1 204 ? 14.665 -14.812 -6.851 1.00 67.94 204 LYS A CA 1
ATOM 1658 C C . LYS A 1 204 ? 13.897 -15.961 -7.484 1.00 67.94 204 LYS A C 1
ATOM 1660 O O . LYS A 1 204 ? 13.897 -17.066 -6.945 1.00 67.94 204 LYS A O 1
ATOM 1665 N N . PHE A 1 205 ? 13.245 -15.682 -8.602 1.00 72.81 205 PHE A N 1
ATOM 1666 C CA . PHE A 1 205 ? 12.389 -16.633 -9.294 1.00 72.81 205 PHE A CA 1
ATOM 1667 C C . PHE A 1 205 ? 12.797 -16.696 -10.762 1.00 72.81 205 PHE A C 1
ATOM 1669 O O . PHE A 1 205 ? 12.985 -15.662 -11.401 1.00 72.81 205 PHE A O 1
ATOM 1676 N N . GLY A 1 206 ? 12.914 -17.906 -11.297 1.00 72.31 206 GLY A N 1
ATOM 1677 C CA . GLY A 1 206 ? 12.966 -18.151 -12.729 1.00 72.31 206 GLY A CA 1
ATOM 1678 C C . GLY A 1 206 ? 11.546 -18.270 -13.272 1.00 72.31 206 GLY A C 1
ATOM 1679 O O . GLY A 1 206 ? 10.710 -18.967 -12.696 1.00 72.31 206 GLY A O 1
ATOM 1680 N N . PHE A 1 207 ? 11.268 -17.610 -14.389 1.00 74.31 207 PHE A N 1
ATOM 1681 C CA . PHE A 1 207 ? 9.976 -17.697 -15.059 1.00 74.31 207 PHE A CA 1
ATOM 1682 C C . PHE A 1 207 ? 10.155 -18.424 -16.386 1.00 74.31 207 PHE A C 1
ATOM 1684 O O . PHE A 1 207 ? 10.913 -17.980 -17.245 1.00 74.31 207 PHE A O 1
ATOM 1691 N N . LEU A 1 208 ? 9.449 -19.541 -16.561 1.00 69.06 208 LEU A N 1
ATOM 1692 C CA . LEU A 1 208 ? 9.267 -20.125 -17.881 1.00 69.06 208 LEU A CA 1
ATOM 1693 C C . LEU A 1 208 ? 8.172 -19.327 -18.571 1.00 69.06 208 LEU A C 1
ATOM 1695 O O . LEU A 1 208 ? 7.034 -19.308 -18.096 1.00 69.06 208 LEU A O 1
ATOM 1699 N N . VAL A 1 209 ? 8.519 -18.684 -19.675 1.00 72.06 209 VAL A N 1
ATOM 1700 C CA . VAL A 1 209 ? 7.592 -17.868 -20.450 1.00 72.06 209 VAL A CA 1
ATOM 1701 C C . VAL A 1 209 ? 7.249 -18.539 -21.773 1.00 72.06 209 VAL A C 1
ATOM 1703 O O . VAL A 1 209 ? 8.084 -19.229 -22.355 1.00 72.06 209 VAL A O 1
ATOM 1706 N N . ASP A 1 210 ? 6.017 -18.346 -22.230 1.00 66.81 210 ASP A N 1
ATOM 1707 C CA . ASP A 1 210 ? 5.600 -18.692 -23.582 1.00 66.81 210 ASP A CA 1
ATOM 1708 C C . ASP A 1 210 ? 6.011 -17.575 -24.539 1.00 66.81 210 ASP A C 1
ATOM 1710 O O . ASP A 1 210 ? 5.704 -16.400 -24.305 1.00 66.81 210 ASP A O 1
ATOM 1714 N N . ILE A 1 211 ? 6.704 -17.947 -25.610 1.00 76.69 211 ILE A N 1
ATOM 1715 C CA . ILE A 1 211 ? 7.125 -17.032 -26.668 1.00 76.69 211 ILE A CA 1
ATOM 1716 C C . ILE A 1 211 ? 6.426 -17.483 -27.942 1.00 76.69 211 ILE A C 1
ATOM 1718 O O . ILE A 1 211 ? 6.785 -18.496 -28.540 1.00 76.69 211 ILE A O 1
ATOM 1722 N N . THR A 1 212 ? 5.427 -16.716 -28.367 1.00 76.94 212 THR A N 1
ATOM 1723 C CA . THR A 1 212 ? 4.685 -17.005 -29.597 1.00 76.94 212 THR A CA 1
ATOM 1724 C C . THR A 1 212 ? 5.384 -16.410 -30.821 1.00 76.94 212 THR A C 1
ATOM 1726 O O . THR A 1 212 ? 6.169 -15.466 -30.711 1.00 76.94 212 THR A O 1
ATOM 1729 N N . GLU A 1 213 ? 5.046 -16.887 -32.023 1.00 79.94 213 GLU A N 1
ATOM 1730 C CA . GLU A 1 213 ? 5.498 -16.248 -33.271 1.00 79.94 213 GLU A CA 1
ATOM 1731 C C . GLU A 1 213 ? 5.100 -14.768 -33.334 1.00 79.94 213 GLU A C 1
ATOM 1733 O O . GLU A 1 213 ? 5.856 -13.940 -33.838 1.00 79.94 213 GLU A O 1
ATOM 1738 N N . TYR A 1 214 ? 3.940 -14.406 -32.771 1.00 63.72 214 TYR A N 1
ATOM 1739 C CA . TYR A 1 214 ? 3.518 -13.012 -32.674 1.00 63.72 214 TYR A CA 1
ATOM 1740 C C . TYR A 1 214 ? 4.504 -12.180 -31.845 1.00 63.72 214 TYR A C 1
ATOM 1742 O O . TYR A 1 214 ? 4.804 -11.048 -32.228 1.00 63.72 214 TYR A O 1
ATOM 1750 N N . ASN A 1 215 ? 5.032 -12.730 -30.745 1.00 71.50 215 ASN A N 1
ATOM 1751 C CA . ASN A 1 215 ? 6.020 -12.045 -29.911 1.00 71.50 215 ASN A CA 1
ATOM 1752 C C . ASN A 1 215 ? 7.295 -11.733 -30.689 1.00 71.50 215 ASN A C 1
ATOM 1754 O O . ASN A 1 215 ? 7.757 -10.593 -30.674 1.00 71.50 215 ASN A O 1
ATOM 1758 N N . VAL A 1 216 ? 7.814 -12.725 -31.412 1.00 75.75 216 VAL A N 1
ATOM 1759 C CA . VAL A 1 216 ? 9.042 -12.590 -32.204 1.00 75.75 216 VAL A CA 1
ATOM 1760 C C . VAL A 1 216 ? 8.839 -11.611 -33.362 1.00 75.75 216 VAL A C 1
ATOM 1762 O O . VAL A 1 216 ? 9.628 -10.687 -33.536 1.00 75.75 216 VAL A O 1
ATOM 1765 N N . ASN A 1 217 ? 7.750 -11.763 -34.118 1.00 71.88 217 ASN A N 1
ATOM 1766 C CA . ASN A 1 217 ? 7.516 -10.993 -35.342 1.00 71.88 217 ASN A CA 1
ATOM 1767 C C . ASN A 1 217 ? 7.184 -9.517 -35.084 1.00 71.88 217 ASN A C 1
ATOM 1769 O O . ASN A 1 217 ? 7.442 -8.676 -35.942 1.00 71.88 217 ASN A O 1
ATOM 1773 N N . ASN A 1 218 ? 6.606 -9.195 -33.923 1.00 61.84 218 ASN A N 1
ATOM 1774 C CA . ASN A 1 218 ? 6.216 -7.826 -33.575 1.00 61.84 218 ASN A CA 1
ATOM 1775 C C . ASN A 1 218 ? 7.163 -7.168 -32.566 1.00 61.84 218 ASN A C 1
ATOM 1777 O O . ASN A 1 218 ? 6.836 -6.095 -32.062 1.00 61.84 218 ASN A O 1
ATOM 1781 N N . TYR A 1 219 ? 8.297 -7.802 -32.242 1.00 61.00 219 TYR A N 1
ATOM 1782 C CA . TYR A 1 219 ? 9.199 -7.347 -31.177 1.00 61.00 219 TYR A CA 1
ATOM 1783 C C . TYR A 1 219 ? 8.441 -7.058 -29.867 1.00 61.00 219 TYR A C 1
ATOM 1785 O O . TYR A 1 219 ? 8.687 -6.068 -29.175 1.00 61.00 219 TYR A O 1
ATOM 1793 N N . ASN A 1 220 ? 7.451 -7.902 -29.560 1.00 49.97 220 ASN A N 1
ATOM 1794 C CA . ASN A 1 220 ? 6.582 -7.722 -28.409 1.00 49.97 220 ASN A CA 1
ATOM 1795 C C . ASN A 1 220 ? 7.142 -8.486 -27.208 1.00 49.97 220 ASN A C 1
ATOM 1797 O O . ASN A 1 220 ? 6.986 -9.705 -27.105 1.00 49.97 220 ASN A O 1
ATOM 1801 N N . ASN A 1 221 ? 7.724 -7.732 -26.276 1.00 58.72 221 ASN A N 1
ATOM 1802 C CA . ASN A 1 221 ? 8.387 -8.238 -25.071 1.00 58.72 221 ASN A CA 1
ATOM 1803 C C . ASN A 1 221 ? 7.417 -8.605 -23.930 1.00 58.72 221 ASN A C 1
ATOM 1805 O O . ASN A 1 221 ? 7.834 -8.730 -22.778 1.00 58.72 221 ASN A O 1
ATOM 1809 N N . ILE A 1 222 ? 6.123 -8.738 -24.227 1.00 49.62 222 ILE A N 1
ATOM 1810 C CA . ILE A 1 222 ? 5.103 -9.175 -23.274 1.00 49.62 222 ILE A CA 1
ATOM 1811 C C . ILE A 1 222 ? 4.912 -10.682 -23.426 1.00 49.62 222 ILE A C 1
ATOM 1813 O O . ILE A 1 222 ? 4.387 -11.146 -24.438 1.00 49.62 222 ILE A O 1
ATOM 1817 N N . TYR A 1 223 ? 5.314 -11.439 -22.408 1.00 60.88 223 TYR A N 1
ATOM 1818 C CA . TYR A 1 223 ? 5.270 -12.898 -22.431 1.00 60.88 223 TYR A CA 1
ATOM 1819 C C . TYR A 1 223 ? 4.314 -13.460 -21.379 1.00 60.88 223 TYR A C 1
ATOM 1821 O O . TYR A 1 223 ? 4.184 -12.922 -20.276 1.00 60.88 223 TYR A O 1
ATOM 1829 N N . THR A 1 224 ? 3.667 -14.579 -21.697 1.00 53.22 224 THR A N 1
ATOM 1830 C CA . THR A 1 224 ? 2.830 -15.303 -20.737 1.00 53.22 224 THR A CA 1
ATOM 1831 C C . THR A 1 224 ? 3.710 -16.179 -19.855 1.00 53.22 224 THR A C 1
ATOM 1833 O O . THR A 1 224 ? 4.445 -17.021 -20.356 1.00 53.22 224 THR A O 1
ATOM 1836 N N . VAL A 1 225 ? 3.632 -16.028 -18.532 1.00 56.25 225 VAL A N 1
ATOM 1837 C CA . VAL A 1 225 ? 4.332 -16.930 -17.604 1.00 56.25 225 VAL A CA 1
ATOM 1838 C C . VAL A 1 225 ? 3.606 -18.275 -17.568 1.00 56.25 225 VAL A C 1
ATOM 1840 O O . VAL A 1 225 ? 2.471 -18.360 -17.105 1.00 56.25 225 VAL A O 1
ATOM 1843 N N . LEU A 1 226 ? 4.274 -19.328 -18.035 1.00 51.44 226 LEU A N 1
ATOM 1844 C CA . LEU A 1 226 ? 3.784 -20.706 -18.004 1.00 51.44 226 LEU A CA 1
ATOM 1845 C C . LEU A 1 226 ? 4.081 -21.385 -16.667 1.00 51.44 226 LEU A C 1
ATOM 1847 O O . LEU A 1 226 ? 3.254 -22.143 -16.160 1.00 51.44 226 LEU A O 1
ATOM 1851 N N . ARG A 1 227 ? 5.276 -21.153 -16.107 1.00 59.47 227 ARG A N 1
ATOM 1852 C CA . ARG A 1 227 ? 5.713 -21.728 -14.824 1.00 59.47 227 ARG A CA 1
ATOM 1853 C C . ARG A 1 227 ? 6.654 -20.793 -14.078 1.00 59.47 227 ARG A C 1
ATOM 1855 O O . ARG A 1 227 ? 7.365 -19.998 -14.684 1.00 59.47 227 ARG A O 1
ATOM 1862 N N . VAL A 1 228 ? 6.691 -20.961 -12.761 1.00 64.44 228 VAL A N 1
ATOM 1863 C CA . VAL A 1 228 ? 7.639 -20.306 -11.855 1.00 64.44 228 VAL A CA 1
ATOM 1864 C C . VAL A 1 228 ? 8.539 -21.380 -11.244 1.00 64.44 228 VAL A C 1
ATOM 1866 O O . VAL A 1 228 ? 8.062 -22.466 -10.916 1.00 64.44 228 VAL A O 1
ATOM 1869 N N . THR A 1 229 ? 9.831 -21.095 -11.102 1.00 68.06 229 THR A N 1
ATOM 1870 C CA . THR A 1 229 ? 10.799 -21.936 -10.393 1.00 68.06 229 THR A CA 1
ATOM 1871 C C . THR A 1 229 ? 11.625 -21.100 -9.425 1.00 68.06 229 THR A C 1
ATOM 1873 O O . THR A 1 229 ? 11.921 -19.937 -9.680 1.00 68.06 229 THR A O 1
ATOM 1876 N N . GLU A 1 230 ? 12.016 -21.707 -8.315 1.00 71.88 230 GLU A N 1
ATOM 1877 C CA . GLU A 1 230 ? 12.954 -21.147 -7.337 1.00 71.88 230 GLU A CA 1
ATOM 1878 C C . GLU A 1 230 ? 14.253 -21.965 -7.289 1.00 71.88 230 GLU A C 1
ATOM 1880 O O . GLU A 1 230 ? 15.076 -21.778 -6.393 1.00 71.88 230 GLU A O 1
ATOM 1885 N N . ASP A 1 231 ? 14.425 -22.910 -8.222 1.00 77.56 231 ASP A N 1
ATOM 1886 C CA . ASP A 1 231 ? 15.604 -23.766 -8.273 1.00 77.56 231 ASP A CA 1
ATOM 1887 C C . ASP A 1 231 ? 16.865 -22.911 -8.428 1.00 77.56 231 ASP A C 1
ATOM 1889 O O . ASP A 1 231 ? 17.057 -22.218 -9.430 1.00 77.56 231 ASP A O 1
ATOM 1893 N N . MET A 1 232 ? 17.728 -22.974 -7.415 1.00 76.75 232 MET A N 1
ATOM 1894 C CA . MET A 1 232 ? 18.913 -22.130 -7.306 1.00 76.75 232 MET A CA 1
ATOM 1895 C C . MET A 1 232 ? 19.888 -22.335 -8.471 1.00 76.75 232 MET A C 1
ATOM 1897 O O . MET A 1 232 ? 20.572 -21.388 -8.851 1.00 76.75 232 MET A O 1
ATOM 1901 N N . SER A 1 233 ? 19.937 -23.534 -9.062 1.00 77.44 233 SER A N 1
ATOM 1902 C CA . SER A 1 233 ? 20.801 -23.812 -10.212 1.00 77.44 233 SER A CA 1
ATOM 1903 C C . SER A 1 233 ? 20.302 -23.109 -11.475 1.00 77.44 233 SER A C 1
ATOM 1905 O O . SER A 1 233 ? 21.076 -22.423 -12.138 1.00 77.44 233 SER A O 1
ATOM 1907 N N . ILE A 1 234 ? 18.994 -23.187 -11.740 1.00 75.25 234 ILE A N 1
ATOM 1908 C CA . ILE A 1 234 ? 18.346 -22.533 -12.884 1.00 75.25 234 ILE A CA 1
ATOM 1909 C C . ILE A 1 234 ? 18.399 -21.013 -12.725 1.00 75.25 234 ILE A C 1
ATOM 1911 O O . ILE A 1 234 ? 18.747 -20.303 -13.664 1.00 75.25 234 ILE A O 1
ATOM 1915 N N . VAL A 1 235 ? 18.074 -20.504 -11.533 1.00 76.88 235 VAL A N 1
ATOM 1916 C CA . VAL A 1 235 ? 18.104 -19.065 -11.244 1.00 76.88 235 VAL A CA 1
ATOM 1917 C C . VAL A 1 235 ? 19.522 -18.516 -11.407 1.00 76.88 235 VAL A C 1
ATOM 1919 O O . VAL A 1 235 ? 19.695 -17.526 -12.105 1.00 76.88 235 VAL A O 1
ATOM 1922 N N . SER A 1 236 ? 20.538 -19.180 -10.849 1.00 75.38 236 SER A N 1
ATOM 1923 C CA . SER A 1 236 ? 21.942 -18.763 -10.989 1.00 75.38 236 SER A CA 1
ATOM 1924 C C . SER A 1 236 ? 22.411 -18.755 -12.451 1.00 75.38 236 SER A C 1
ATOM 1926 O O . SER A 1 236 ? 23.062 -17.811 -12.898 1.00 75.38 236 SER A O 1
ATOM 1928 N N . GLU A 1 237 ? 22.032 -19.768 -13.239 1.00 80.19 237 GLU A N 1
ATOM 1929 C CA . GLU A 1 237 ? 22.364 -19.817 -14.666 1.00 80.19 237 GLU A CA 1
ATOM 1930 C C . GLU A 1 237 ? 21.712 -18.661 -15.441 1.00 80.19 237 GLU A C 1
ATOM 1932 O O . GLU A 1 237 ? 22.372 -18.010 -16.254 1.00 80.19 237 GLU A O 1
ATOM 1937 N N . LEU A 1 238 ? 20.435 -18.371 -15.171 1.00 74.62 238 LEU A N 1
ATOM 1938 C CA . LEU A 1 238 ? 19.723 -17.242 -15.774 1.00 74.62 238 LEU A CA 1
ATOM 1939 C C . LEU A 1 238 ? 20.387 -15.903 -15.432 1.00 74.62 238 LEU A C 1
ATOM 1941 O O . LEU A 1 238 ? 20.546 -15.068 -16.319 1.00 74.62 238 LEU A O 1
ATOM 1945 N N . GLU A 1 239 ? 20.827 -15.715 -14.188 1.00 76.19 239 GLU A N 1
ATOM 1946 C CA . GLU A 1 239 ? 21.537 -14.500 -13.773 1.00 76.19 239 GLU A CA 1
ATOM 1947 C C . GLU A 1 239 ? 22.870 -14.333 -14.505 1.00 76.19 239 GLU A C 1
ATOM 1949 O O . GLU A 1 239 ? 23.142 -13.264 -15.047 1.00 76.19 239 GLU A O 1
ATOM 1954 N N . SER A 1 240 ? 23.653 -15.408 -14.631 1.00 76.94 240 SER A N 1
ATOM 1955 C CA . SER A 1 240 ? 24.927 -15.363 -15.361 1.00 76.94 240 SER A CA 1
ATOM 1956 C C . SER A 1 240 ? 24.757 -14.995 -16.842 1.00 76.94 240 SER A C 1
ATOM 1958 O O . SER A 1 240 ? 25.600 -14.317 -17.431 1.00 76.94 240 SER A O 1
ATOM 1960 N N . LYS A 1 241 ? 23.639 -15.411 -17.455 1.00 73.44 241 LYS A N 1
ATOM 1961 C CA . LYS A 1 241 ? 23.305 -15.092 -18.849 1.00 73.44 241 LYS A CA 1
ATOM 1962 C C . LYS A 1 241 ? 22.920 -13.626 -19.029 1.00 73.44 241 LYS A C 1
ATOM 1964 O O . LYS A 1 241 ? 23.229 -13.063 -20.075 1.00 73.44 241 LYS A O 1
ATOM 1969 N N . ILE A 1 242 ? 22.291 -13.012 -18.025 1.00 66.56 242 ILE A N 1
ATOM 1970 C CA . ILE A 1 242 ? 21.976 -11.577 -18.027 1.00 66.56 242 ILE A CA 1
ATOM 1971 C C . ILE A 1 242 ? 23.274 -10.761 -17.973 1.00 66.56 242 ILE A C 1
ATOM 1973 O O . ILE A 1 242 ? 23.467 -9.872 -18.797 1.00 66.56 242 ILE A O 1
ATOM 1977 N N . GLU A 1 243 ? 24.206 -11.121 -17.085 1.00 66.56 243 GLU A N 1
ATOM 1978 C CA . GLU A 1 243 ? 25.504 -10.438 -16.974 1.00 66.56 243 GLU A CA 1
ATOM 1979 C C . GLU A 1 243 ? 26.334 -10.538 -18.269 1.00 66.56 243 GLU A C 1
ATOM 1981 O O . GLU A 1 243 ? 26.940 -9.560 -18.703 1.00 66.56 243 GLU A O 1
ATOM 1986 N N . LEU A 1 244 ? 26.323 -11.697 -18.937 1.00 61.75 244 LEU A N 1
ATOM 1987 C CA . LEU A 1 244 ? 26.991 -11.893 -20.231 1.00 61.75 244 LEU A CA 1
ATOM 1988 C C . LEU A 1 244 ? 26.389 -11.036 -21.355 1.00 61.75 244 LEU A C 1
ATOM 1990 O O . LEU A 1 244 ? 27.133 -10.529 -22.195 1.00 61.75 244 LEU A O 1
ATOM 1994 N N . MET A 1 245 ? 25.065 -10.870 -21.384 1.00 56.94 245 MET A N 1
ATOM 1995 C CA . MET A 1 245 ? 24.391 -10.032 -22.384 1.00 56.94 245 MET A CA 1
ATOM 1996 C C . MET A 1 245 ? 24.742 -8.548 -22.218 1.00 56.94 245 MET A C 1
ATOM 1998 O O . MET A 1 245 ? 24.993 -7.871 -23.218 1.00 56.94 245 MET A O 1
ATOM 2002 N N . ASP A 1 246 ? 24.855 -8.069 -20.977 1.00 51.03 246 ASP A N 1
ATOM 2003 C CA . ASP A 1 246 ? 25.274 -6.694 -20.688 1.00 51.03 246 ASP A CA 1
ATOM 2004 C C . ASP A 1 246 ? 26.725 -6.436 -21.137 1.00 51.03 246 ASP A C 1
ATOM 2006 O O . ASP A 1 246 ? 27.009 -5.388 -21.719 1.00 51.03 246 ASP A O 1
ATOM 2010 N N . VAL A 1 247 ? 27.631 -7.408 -20.976 1.00 53.28 247 VAL A N 1
ATOM 2011 C CA . VAL A 1 247 ? 29.030 -7.300 -21.441 1.00 53.28 247 VAL A CA 1
ATOM 2012 C C . VAL A 1 247 ? 29.134 -7.254 -22.970 1.00 53.28 247 VAL A C 1
ATOM 2014 O O . VAL A 1 247 ? 29.891 -6.447 -23.506 1.00 53.28 247 VAL A O 1
ATOM 2017 N N . ILE A 1 248 ? 28.365 -8.082 -23.687 1.00 52.75 248 ILE A N 1
ATOM 2018 C CA . ILE A 1 248 ? 28.403 -8.138 -25.161 1.00 52.75 248 ILE A CA 1
ATOM 2019 C C . ILE A 1 248 ? 27.860 -6.838 -25.775 1.00 52.75 248 ILE A C 1
ATOM 2021 O O . ILE A 1 248 ? 28.427 -6.329 -26.742 1.00 52.75 248 ILE A O 1
ATOM 2025 N N . SER A 1 249 ? 26.825 -6.246 -25.169 1.00 50.81 249 SER A N 1
ATOM 2026 C CA . SER A 1 249 ? 26.259 -4.970 -25.629 1.00 50.81 249 SER A CA 1
ATOM 2027 C C . SER A 1 249 ? 27.249 -3.794 -25.571 1.00 50.81 249 SER A C 1
ATOM 2029 O O . SER A 1 249 ? 27.149 -2.869 -26.372 1.00 50.81 249 SER A O 1
ATOM 2031 N N . GLN A 1 250 ? 28.247 -3.847 -24.681 1.00 46.50 250 GLN A N 1
ATOM 2032 C CA . GLN A 1 250 ? 29.290 -2.820 -24.550 1.00 46.50 250 GLN A CA 1
ATOM 2033 C C . GLN A 1 250 ? 30.448 -2.997 -25.547 1.00 46.50 250 GLN A C 1
ATOM 2035 O O . GLN A 1 250 ? 31.202 -2.055 -25.783 1.00 46.50 250 GLN A O 1
ATOM 2040 N N . THR A 1 251 ? 30.609 -4.185 -26.141 1.00 48.66 251 THR A N 1
ATOM 2041 C CA . THR A 1 251 ? 31.692 -4.470 -27.101 1.00 48.66 251 THR A CA 1
ATOM 2042 C C . THR A 1 251 ? 31.347 -4.139 -28.555 1.00 48.66 251 THR A C 1
ATOM 2044 O O . THR A 1 251 ? 32.258 -3.958 -29.360 1.00 48.66 251 THR A O 1
ATOM 2047 N N . ASP A 1 252 ? 30.063 -3.990 -28.894 1.00 46.81 252 ASP A N 1
ATOM 2048 C CA . ASP A 1 252 ? 29.623 -3.670 -30.262 1.00 46.81 252 ASP A CA 1
ATOM 2049 C C . ASP A 1 252 ? 29.785 -2.179 -30.639 1.00 46.81 252 ASP A C 1
ATOM 2051 O O . ASP A 1 252 ? 29.765 -1.839 -31.822 1.00 46.81 252 ASP A O 1
ATOM 2055 N N . GLU A 1 253 ? 30.032 -1.273 -29.680 1.00 45.53 253 GLU A N 1
ATOM 2056 C CA . GLU A 1 253 ? 30.294 0.152 -29.968 1.00 45.53 253 GLU A CA 1
ATOM 2057 C C . GLU A 1 253 ? 31.751 0.458 -30.389 1.00 45.53 253 GLU A C 1
ATOM 2059 O O . GLU A 1 253 ? 32.054 1.593 -30.762 1.00 45.53 253 GLU A O 1
ATOM 2064 N N . SER A 1 254 ? 32.677 -0.516 -30.378 1.00 41.56 254 SER A N 1
ATOM 2065 C CA . SER A 1 254 ? 34.112 -0.254 -30.618 1.00 41.56 254 SER A CA 1
ATOM 2066 C C . SER A 1 254 ? 34.644 -0.603 -32.015 1.00 41.56 254 SER A C 1
ATOM 2068 O O . SER A 1 254 ? 35.861 -0.641 -32.201 1.00 41.56 254 SER A O 1
ATOM 2070 N N . LEU A 1 255 ? 33.790 -0.858 -33.010 1.00 42.38 255 LEU A N 1
ATOM 2071 C CA . LEU A 1 255 ? 34.230 -1.111 -34.390 1.00 42.38 255 LEU A CA 1
ATOM 2072 C C . LEU A 1 255 ? 33.703 -0.039 -35.349 1.00 42.38 255 LEU A C 1
ATOM 2074 O O . LEU A 1 255 ? 32.772 -0.258 -36.121 1.00 42.38 255 LEU A O 1
ATOM 2078 N N . THR A 1 256 ? 34.351 1.125 -35.355 1.00 43.22 256 THR A N 1
ATOM 2079 C CA . THR A 1 256 ? 34.368 1.970 -36.554 1.00 43.22 256 THR A CA 1
ATOM 2080 C C . THR A 1 256 ? 35.380 1.386 -37.548 1.00 43.22 256 THR A C 1
ATOM 2082 O O . THR A 1 256 ? 36.518 1.104 -37.162 1.00 43.22 256 THR A O 1
ATOM 2085 N N . PRO A 1 257 ? 35.028 1.183 -38.833 1.00 41.97 257 PRO A N 1
ATOM 2086 C CA . PRO A 1 257 ? 36.014 0.793 -39.827 1.00 41.97 257 PRO A CA 1
ATOM 2087 C C . PRO A 1 257 ? 36.935 1.990 -40.060 1.00 41.97 257 PRO A C 1
ATOM 2089 O O . PRO A 1 257 ? 36.494 3.028 -40.552 1.00 41.97 257 PRO A O 1
ATOM 2092 N N . SER A 1 258 ? 38.211 1.866 -39.697 1.00 41.41 258 SER A N 1
ATOM 2093 C CA . SER A 1 258 ? 39.231 2.814 -40.135 1.00 41.41 258 SER A CA 1
ATOM 2094 C C . SER A 1 258 ? 39.310 2.749 -41.658 1.00 41.41 258 SER A C 1
ATOM 2096 O O . SER A 1 258 ? 39.729 1.730 -42.213 1.00 41.41 258 SER A O 1
ATOM 2098 N N . THR A 1 259 ? 38.877 3.812 -42.332 1.00 44.22 259 THR A N 1
ATOM 2099 C CA . THR A 1 259 ? 39.088 3.993 -43.766 1.00 44.22 259 THR A CA 1
ATOM 2100 C C . THR A 1 259 ? 40.589 3.946 -44.019 1.00 44.22 259 THR A C 1
ATOM 2102 O O . THR A 1 259 ? 41.343 4.745 -43.466 1.00 44.22 259 THR A O 1
ATOM 2105 N N . ILE A 1 260 ? 41.015 2.957 -44.798 1.00 47.09 260 ILE A N 1
ATOM 2106 C CA . ILE A 1 260 ? 42.357 2.908 -45.362 1.00 47.09 260 ILE A CA 1
ATOM 2107 C C . ILE A 1 260 ? 42.336 3.878 -46.540 1.00 47.09 260 ILE A C 1
ATOM 2109 O O . ILE A 1 260 ? 41.646 3.594 -47.513 1.00 47.09 260 ILE A O 1
ATOM 2113 N N . ASP A 1 261 ? 43.048 4.994 -46.406 1.00 43.31 261 ASP A N 1
ATOM 2114 C CA . ASP A 1 261 ? 43.711 5.735 -47.487 1.00 43.31 261 ASP A CA 1
ATOM 2115 C C . ASP A 1 261 ? 44.902 6.512 -46.899 1.00 43.31 261 ASP A C 1
ATOM 2117 O O . ASP A 1 261 ? 44.710 7.221 -45.881 1.00 43.31 261 ASP A O 1
#

Organism: Lactuca saligna (NCBI:txid75948)

Secondary structure (DSSP, 8-state):
-----B--GGGGGG--TT-EEEEEEEEEEEEEETTEEEEEEEEEE-TT--EEEEEEEGGGHHHHTTT--TT-EEEEESPPP----S---EEEEEEEEEEEPPPB--SSSGGG-EEEEEEE-TT--EEEEEEETTHHHHHHHHHHH-TT----EEEEEEEE----TTT--S------GGGTS------S-TT-SSGGGGGGTT---EEEEE--HHHHHTT----EEEEEE--HHHHHHHHHHHHHHHHHHHHGGG-------

Sequence (261 aa):
MNIGNKVYLNNIDQIDEKLYIKVRVLKIWNFIRNNKVCSIEMILMDEEGTQYHARVFNQNFSRFRHLLKEDESYIVIKPNIAVVTNGFSYTDVIGQIVSFRPLETSNPVASKHYIKLTLSNLDSVHLKVTIFGSQTYQMSEYLQNNPTVNCVVIVMQFLKLNIWNDDFKGNFPLKTICEITEPIKAGDSDGLFPMQLNVLKNRKFGFLVDITEYNVNNYNNIYTVLRVTEDMSIVSELESKIELMDVISQTDESLTPSTID